Protein AF-A0A7S2EVM0-F1 (afdb_monomer_lite)

Sequence (294 aa):
CLHRSWARTRTAKWPHAAEEIMLLLACHTRMLEGILSLLRLKQLPLVTVKKSTVSGRGVFVSVPCDWPLRKVGAGTPLCLYPGTYTPPLPQSAGTDGVYVSNEVHREYLESNAYILNLPTGGYIDGSCRVAEAAERRNPSAVGHLVNHPGRDFCPNVEVFSFLWRDALPEQNREPDKSERSAKDDLLPVPNSVRSDGTPWYFDGMTGELIRFSVHGNQADVACSRNEIPPKVMGAVLYASRDIRHGEELFLDYGLLGPPFPKWAKGWYEQTASSRNKGSFDYFNELHPFRGGES

Secondary structure (DSSP, 8-state):
------------SHHHHHHHHHHHHHHHHHHHHHHHHHTBTTSPPSEEEEE-SSSSEEEEE---TT-TTSEEPTT-EEEE--EEEEPPPPTTS-SSS----SS--GGGGGGGGGEEE-TTS-EEETTSHHHHHHHHH-TT--GGGPBPPPTT----EEEEEEEHHHHS--TTS---TTGGGTGGGBPPPSEEE-TT---EEEETTTTEEEE--S-SS-TT----TT---TT-EEEEEEESS-EETTPBPBB-----SSSPPTTTHHHHHHHHHHHTTT-SSTTTSS--------

Structure (mmCIF, N/CA/C/O backbone):
data_AF-A0A7S2EVM0-F1
#
_entry.id   AF-A0A7S2EVM0-F1
#
loop_
_atom_site.group_PDB
_atom_site.id
_atom_site.type_symbol
_atom_site.label_atom_id
_atom_site.label_alt_id
_atom_site.label_comp_id
_atom_site.label_asym_id
_atom_site.label_entity_id
_atom_site.label_seq_id
_atom_site.pdbx_PDB_ins_code
_atom_site.Cartn_x
_atom_site.Cartn_y
_atom_site.Cartn_z
_atom_site.occupancy
_atom_site.B_iso_or_equiv
_atom_site.auth_seq_id
_atom_site.auth_comp_id
_atom_site.auth_asym_id
_atom_site.auth_atom_id
_atom_site.pdbx_PDB_model_num
ATOM 1 N N . CYS A 1 1 ? -17.293 -64.273 -26.867 1.00 40.66 1 CYS A N 1
ATOM 2 C CA . CYS A 1 1 ? -16.372 -63.746 -25.840 1.00 40.66 1 CYS A CA 1
ATOM 3 C C . CYS A 1 1 ? -15.906 -62.358 -26.243 1.00 40.66 1 CYS A C 1
ATOM 5 O O . CYS A 1 1 ? -15.552 -62.189 -27.396 1.00 40.66 1 CYS A O 1
ATOM 7 N N . LEU A 1 2 ? -15.911 -61.428 -25.281 1.00 38.16 2 LEU A N 1
ATOM 8 C CA . LEU A 1 2 ? -15.276 -60.101 -25.312 1.00 38.16 2 LEU A CA 1
ATOM 9 C C . LEU A 1 2 ? -15.819 -59.080 -26.328 1.00 38.16 2 LEU A C 1
ATOM 11 O O . LEU A 1 2 ? -15.357 -59.002 -27.452 1.00 38.16 2 LEU A O 1
ATOM 15 N N . HIS A 1 3 ? -16.733 -58.222 -25.867 1.00 31.75 3 HIS A N 1
ATOM 16 C CA . HIS A 1 3 ? -16.512 -56.769 -25.884 1.00 31.75 3 HIS A CA 1
ATOM 17 C C . HIS A 1 3 ? -17.529 -56.096 -24.947 1.00 31.75 3 HIS A C 1
ATOM 19 O O . HIS A 1 3 ? -18.641 -55.736 -25.321 1.00 31.75 3 HIS A O 1
ATOM 25 N N . ARG A 1 4 ? -17.146 -55.993 -23.669 1.00 44.38 4 ARG A N 1
ATOM 26 C CA . ARG A 1 4 ? -17.788 -55.134 -22.668 1.00 44.38 4 ARG A CA 1
ATOM 27 C C . ARG A 1 4 ? -16.971 -53.848 -22.539 1.00 44.38 4 ARG A C 1
ATOM 29 O O . ARG A 1 4 ? -15.749 -53.904 -22.511 1.00 44.38 4 ARG A O 1
ATOM 36 N N . SER A 1 5 ? -17.690 -52.754 -22.293 1.00 45.91 5 SER A N 1
ATOM 37 C CA . SER A 1 5 ? -17.277 -51.631 -21.440 1.00 45.91 5 SER A CA 1
ATOM 38 C C . SER A 1 5 ? -16.209 -50.665 -21.966 1.00 45.91 5 SER A C 1
ATOM 40 O O . SER A 1 5 ? -15.056 -50.746 -21.564 1.00 45.91 5 SER A O 1
ATOM 42 N N . TRP A 1 6 ? -16.649 -49.643 -22.707 1.00 41.91 6 TRP A N 1
ATOM 43 C CA . TRP A 1 6 ? -15.962 -48.342 -22.823 1.00 41.91 6 TRP A CA 1
ATOM 44 C C . TRP A 1 6 ? -16.957 -47.171 -22.717 1.00 41.91 6 TRP A C 1
ATOM 46 O O . TRP A 1 6 ? -16.967 -46.247 -23.519 1.00 41.91 6 TRP A O 1
ATOM 56 N N . ALA A 1 7 ? -17.839 -47.212 -21.718 1.00 47.09 7 ALA A N 1
ATOM 57 C CA . ALA A 1 7 ? -18.738 -46.098 -21.426 1.00 47.09 7 ALA A CA 1
ATOM 58 C C . ALA A 1 7 ? -18.935 -45.974 -19.916 1.00 47.09 7 ALA A C 1
ATOM 60 O O . ALA A 1 7 ? -19.952 -46.412 -19.389 1.00 47.09 7 ALA A O 1
ATOM 61 N N . ARG A 1 8 ? -17.917 -45.459 -19.217 1.00 52.25 8 ARG A N 1
ATOM 62 C CA . ARG A 1 8 ? -18.006 -44.885 -17.861 1.00 52.25 8 ARG A CA 1
ATOM 63 C C . ARG A 1 8 ? -16.624 -44.407 -17.426 1.00 52.25 8 ARG A C 1
ATOM 65 O O . ARG A 1 8 ? -15.928 -45.113 -16.709 1.00 52.25 8 ARG A O 1
ATOM 72 N N . THR A 1 9 ? -16.250 -43.195 -17.820 1.00 51.69 9 THR A N 1
ATOM 73 C CA . THR A 1 9 ? -15.275 -42.409 -17.053 1.00 51.69 9 THR A CA 1
ATOM 74 C C . THR A 1 9 ? -15.313 -40.942 -17.472 1.00 51.69 9 THR A C 1
ATOM 76 O O . THR A 1 9 ? -15.190 -40.628 -18.649 1.00 51.69 9 THR A O 1
ATOM 79 N N . ARG A 1 10 ? -15.400 -40.070 -16.455 1.00 50.19 10 ARG A N 1
ATOM 80 C CA . ARG A 1 10 ? -15.206 -38.604 -16.457 1.00 50.19 10 ARG A CA 1
ATOM 81 C C . ARG A 1 10 ? -16.425 -37.711 -16.728 1.00 50.19 10 ARG A C 1
ATOM 83 O O . ARG A 1 10 ? -16.391 -36.836 -17.580 1.00 50.19 10 ARG A O 1
ATOM 90 N N . THR A 1 11 ? -17.415 -37.775 -15.839 1.00 53.69 11 THR A N 1
ATOM 91 C CA . THR A 1 11 ? -18.051 -36.540 -15.340 1.00 53.69 11 THR A CA 1
ATOM 92 C C . THR A 1 11 ? -17.046 -35.852 -14.413 1.00 53.69 11 THR A C 1
ATOM 94 O O . THR A 1 11 ? -16.941 -36.166 -13.228 1.00 53.69 11 THR A O 1
ATOM 97 N N . ALA A 1 12 ? -16.174 -35.039 -15.004 1.00 53.78 12 ALA A N 1
ATOM 98 C CA . ALA A 1 12 ? -15.070 -34.383 -14.318 1.00 53.78 12 ALA A CA 1
ATOM 99 C C . ALA A 1 12 ? -15.560 -33.279 -13.357 1.00 53.78 12 ALA A C 1
ATOM 101 O O . ALA A 1 12 ? -16.596 -32.659 -13.582 1.00 53.78 12 ALA A O 1
ATOM 102 N N . LYS A 1 13 ? -14.778 -33.050 -12.296 1.00 58.06 13 LYS A N 1
ATOM 103 C CA . LYS A 1 13 ? -14.945 -32.092 -11.186 1.00 58.06 13 LYS A CA 1
ATOM 104 C C . LYS A 1 13 ? -14.890 -30.607 -11.619 1.00 58.06 13 LYS A C 1
ATOM 106 O O . LYS A 1 13 ? -14.135 -29.828 -11.055 1.00 58.06 13 LYS A O 1
ATOM 111 N N . TRP A 1 14 ? -15.651 -30.216 -12.637 1.00 58.81 14 TRP A N 1
ATOM 112 C CA . TRP A 1 14 ? -15.703 -28.842 -13.149 1.00 58.81 14 TRP A CA 1
ATOM 113 C C . TRP A 1 14 ? -16.499 -27.824 -12.308 1.00 58.81 14 TRP A C 1
ATOM 115 O O . TRP A 1 14 ? -16.087 -26.666 -12.316 1.00 58.81 14 TRP A O 1
ATOM 125 N N . PRO A 1 15 ? -17.584 -28.167 -11.576 1.00 72.12 15 PRO A N 1
ATOM 126 C CA . PRO A 1 15 ? -18.397 -27.127 -10.936 1.00 72.12 15 PRO A CA 1
ATOM 127 C C . PRO A 1 15 ? -17.652 -26.380 -9.818 1.00 72.12 15 PRO A C 1
ATOM 129 O O . PRO A 1 15 ? -17.758 -25.163 -9.738 1.00 72.12 15 PRO A O 1
ATOM 132 N N . HIS A 1 16 ? -16.806 -27.064 -9.041 1.00 77.88 16 HIS A N 1
ATOM 133 C CA . HIS A 1 16 ? -16.071 -26.423 -7.943 1.00 77.88 16 HIS A CA 1
ATOM 134 C C . HIS A 1 16 ? -15.006 -25.423 -8.414 1.00 77.88 16 HIS A C 1
ATOM 136 O O . HIS A 1 16 ? -14.911 -24.333 -7.864 1.00 77.88 16 HIS A O 1
ATOM 142 N N . ALA A 1 17 ? -14.250 -25.741 -9.471 1.00 83.25 17 ALA A N 1
ATOM 143 C CA . ALA A 1 17 ? -13.232 -24.822 -9.987 1.00 83.25 17 ALA A CA 1
ATOM 144 C C . ALA A 1 17 ? -13.857 -23.541 -10.569 1.00 83.25 17 ALA A C 1
ATOM 146 O O . ALA A 1 17 ? -13.305 -22.454 -10.421 1.00 83.25 17 ALA A O 1
ATOM 147 N N . ALA A 1 18 ? -15.024 -23.653 -11.214 1.00 85.56 18 ALA A N 1
ATOM 148 C CA . ALA A 1 18 ? -15.743 -22.493 -11.730 1.00 85.56 18 ALA A CA 1
ATOM 149 C C . ALA A 1 18 ? -16.266 -21.596 -10.595 1.00 85.56 18 ALA A C 1
ATOM 151 O O . ALA A 1 18 ? -16.128 -20.378 -10.674 1.00 85.56 18 ALA A O 1
ATOM 152 N N . GLU A 1 19 ? -16.819 -22.183 -9.530 1.00 87.50 19 GLU A N 1
ATOM 153 C CA . GLU A 1 19 ? -17.269 -21.444 -8.342 1.00 87.50 19 GLU A CA 1
ATOM 154 C C . GLU A 1 19 ? -16.115 -20.694 -7.659 1.00 87.50 19 GLU A C 1
ATOM 156 O O . GLU A 1 19 ? -16.255 -19.510 -7.350 1.00 87.50 19 GLU A O 1
ATOM 161 N N . GLU A 1 20 ? -14.957 -21.340 -7.490 1.00 87.69 20 GLU A N 1
ATOM 162 C CA . GLU A 1 20 ? -13.757 -20.720 -6.913 1.00 87.69 20 GLU A CA 1
ATOM 163 C C . GLU A 1 20 ? -13.248 -19.546 -7.760 1.00 87.69 20 GLU A C 1
ATOM 165 O O . GLU A 1 20 ? -12.979 -18.467 -7.229 1.00 87.69 20 GLU A O 1
ATOM 170 N N . ILE A 1 21 ? -13.174 -19.712 -9.086 1.00 90.31 21 ILE A N 1
ATOM 171 C CA . ILE A 1 21 ? -12.763 -18.638 -10.004 1.00 90.31 21 ILE A CA 1
ATOM 172 C C . ILE A 1 21 ? -13.741 -17.460 -9.934 1.00 90.31 21 ILE A C 1
ATOM 174 O O . ILE A 1 21 ? -13.314 -16.309 -9.852 1.00 90.31 21 ILE A O 1
ATOM 178 N N . MET A 1 22 ? -15.049 -17.726 -9.931 1.00 92.00 22 MET A N 1
ATOM 179 C CA . MET A 1 22 ? -16.065 -16.674 -9.844 1.00 92.00 22 MET A CA 1
ATOM 180 C C . MET A 1 22 ? -16.000 -15.920 -8.512 1.00 92.00 22 MET A C 1
ATOM 182 O O . MET A 1 22 ? -16.162 -14.699 -8.495 1.00 92.00 22 MET A O 1
ATOM 186 N N . LEU A 1 23 ? -15.718 -16.617 -7.408 1.00 90.88 23 LEU A N 1
ATOM 187 C CA . LEU A 1 23 ? -15.525 -15.991 -6.102 1.00 90.88 23 LEU A CA 1
ATOM 188 C C . LEU A 1 23 ? -14.280 -15.092 -6.088 1.00 90.88 23 LEU A C 1
ATOM 190 O O . LEU A 1 23 ? -14.354 -13.959 -5.616 1.00 90.88 23 LEU A O 1
ATOM 194 N N . LEU A 1 24 ? -13.161 -15.560 -6.651 1.00 89.69 24 LEU A N 1
ATOM 195 C CA . LEU A 1 24 ? -11.931 -14.771 -6.771 1.00 89.69 24 LEU A CA 1
ATOM 196 C C . LEU A 1 24 ? -12.144 -13.508 -7.610 1.00 89.69 24 LEU A C 1
ATOM 198 O O . LEU A 1 24 ? -11.722 -12.425 -7.201 1.00 89.69 24 LEU A O 1
ATOM 202 N N . LEU A 1 25 ? -12.845 -13.624 -8.741 1.00 90.38 25 LEU A N 1
ATOM 203 C CA . LEU A 1 25 ? -13.194 -12.479 -9.582 1.00 90.38 25 LEU A CA 1
ATOM 204 C C . LEU A 1 25 ? -14.083 -11.483 -8.832 1.00 90.38 25 LEU A C 1
ATOM 206 O O . LEU A 1 25 ? -13.794 -10.291 -8.840 1.00 90.38 25 LEU A O 1
ATOM 210 N N . ALA A 1 26 ? -15.111 -11.956 -8.122 1.00 91.69 26 ALA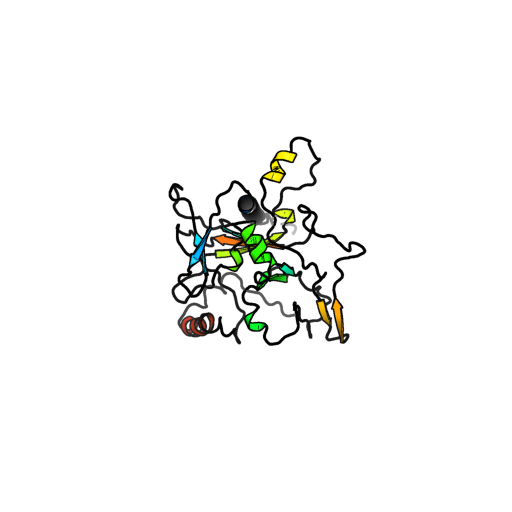 A N 1
ATOM 211 C CA . ALA A 1 26 ? -15.987 -11.088 -7.337 1.00 91.69 26 ALA A CA 1
ATOM 212 C C . ALA A 1 26 ? -15.230 -10.347 -6.220 1.00 91.69 26 ALA A C 1
ATOM 214 O O . ALA A 1 26 ? -15.457 -9.154 -6.006 1.00 91.69 26 ALA A O 1
ATOM 215 N N . CYS A 1 27 ? -14.311 -11.024 -5.525 1.00 90.81 27 CYS A N 1
ATOM 216 C CA . CYS A 1 27 ? -13.442 -10.402 -4.526 1.00 90.81 27 CYS A CA 1
ATOM 217 C C . CYS A 1 27 ? -12.525 -9.344 -5.154 1.00 90.81 27 CYS A C 1
ATOM 219 O O . CYS A 1 27 ? -12.416 -8.238 -4.625 1.00 90.81 27 CYS A O 1
ATOM 221 N N . HIS A 1 28 ? -11.919 -9.653 -6.303 1.00 92.19 28 HIS A N 1
ATOM 222 C CA . HIS A 1 28 ? -11.063 -8.723 -7.036 1.00 92.19 28 HIS A CA 1
ATOM 223 C C . HIS A 1 28 ? -11.839 -7.476 -7.484 1.00 92.19 28 HIS A C 1
ATOM 225 O O . HIS A 1 28 ? -11.398 -6.357 -7.240 1.00 92.19 28 HIS A O 1
ATOM 231 N N . THR A 1 29 ? -13.031 -7.642 -8.066 1.00 91.75 29 THR A N 1
ATOM 232 C CA . THR A 1 29 ? -13.887 -6.519 -8.478 1.00 91.75 29 THR A CA 1
ATOM 233 C C . THR A 1 29 ? -14.247 -5.622 -7.295 1.00 91.75 29 THR A C 1
ATOM 235 O O . THR A 1 29 ? -14.061 -4.410 -7.381 1.00 91.75 29 THR A O 1
ATOM 238 N N . ARG A 1 30 ? -14.672 -6.193 -6.159 1.00 93.81 30 ARG A N 1
ATOM 239 C CA . ARG A 1 30 ? -14.980 -5.411 -4.946 1.00 93.81 30 ARG A CA 1
ATOM 240 C C . ARG A 1 30 ? -13.767 -4.645 -4.416 1.00 93.81 30 ARG A C 1
ATOM 242 O O . ARG A 1 30 ? -13.909 -3.514 -3.955 1.00 93.81 30 ARG A O 1
ATOM 249 N N . MET A 1 31 ? -12.579 -5.246 -4.485 1.00 95.31 31 MET A N 1
ATOM 250 C CA . MET A 1 31 ? -11.325 -4.597 -4.096 1.00 95.31 31 MET A CA 1
ATOM 251 C C . MET A 1 31 ? -11.044 -3.374 -4.980 1.00 95.31 31 MET A C 1
ATOM 253 O O . MET A 1 31 ? -10.781 -2.293 -4.456 1.00 95.31 31 MET A O 1
ATOM 257 N N . LEU A 1 32 ? -11.179 -3.507 -6.305 1.00 93.81 32 LEU A N 1
ATOM 258 C CA . LEU A 1 32 ? -11.004 -2.397 -7.251 1.00 93.81 32 LEU A CA 1
ATOM 259 C C . LEU A 1 32 ? -12.047 -1.284 -7.052 1.00 93.81 32 LEU A C 1
ATOM 261 O O . LEU A 1 32 ? -11.694 -0.107 -7.050 1.00 93.81 32 LEU A O 1
ATOM 265 N N . GLU A 1 33 ? -13.312 -1.629 -6.807 1.00 92.00 33 GLU A N 1
ATOM 266 C CA . GLU A 1 33 ? -14.365 -0.651 -6.491 1.00 92.00 33 GLU A CA 1
ATOM 267 C C . GLU A 1 33 ? -14.070 0.124 -5.197 1.00 92.00 33 GLU A C 1
ATOM 269 O O . GLU A 1 33 ? -14.285 1.341 -5.115 1.00 92.00 33 GLU A O 1
ATOM 274 N N . GLY A 1 34 ? -13.547 -0.561 -4.178 1.00 93.00 34 GLY A N 1
ATOM 275 C CA . GLY A 1 34 ? -13.119 0.079 -2.940 1.00 93.00 34 GLY A CA 1
ATOM 276 C C . GLY A 1 34 ? -11.872 0.952 -3.132 1.00 93.00 34 GLY A C 1
ATOM 277 O O . GLY A 1 34 ? -11.823 2.056 -2.594 1.00 93.00 34 GLY A O 1
ATOM 278 N N . ILE A 1 35 ? -10.910 0.539 -3.965 1.00 93.56 35 ILE A N 1
ATOM 279 C CA . ILE A 1 35 ? -9.762 1.375 -4.363 1.00 93.56 35 ILE A CA 1
ATOM 280 C C . ILE A 1 35 ? -10.241 2.652 -5.059 1.00 93.56 35 ILE A C 1
ATOM 282 O O . ILE A 1 35 ? -9.807 3.746 -4.701 1.00 93.56 35 ILE A O 1
ATOM 286 N N . LEU A 1 36 ? -11.166 2.535 -6.014 1.00 91.12 36 LEU A N 1
ATOM 287 C CA . LEU A 1 36 ? -11.739 3.687 -6.705 1.00 91.12 36 LEU A CA 1
ATOM 288 C C . LEU A 1 36 ? -12.445 4.631 -5.724 1.00 91.12 36 LEU A C 1
ATOM 290 O O . LEU A 1 36 ? -12.356 5.849 -5.853 1.00 91.12 36 LEU A O 1
ATOM 294 N N . SER A 1 37 ? -13.104 4.075 -4.708 1.00 91.00 37 SER A N 1
ATOM 295 C CA . SER A 1 37 ? -13.738 4.842 -3.635 1.00 91.00 37 SER A CA 1
ATOM 296 C C . SER A 1 37 ? -12.719 5.658 -2.820 1.00 91.00 37 SER A C 1
ATOM 298 O O . SER A 1 37 ? -12.980 6.817 -2.507 1.00 91.00 37 SER A O 1
ATOM 300 N N . LEU A 1 38 ? -11.515 5.129 -2.566 1.00 90.94 38 LEU A N 1
ATOM 301 C CA . LEU A 1 38 ? -10.428 5.873 -1.903 1.00 90.94 38 LEU A CA 1
ATOM 302 C C . LEU A 1 38 ? -9.900 7.061 -2.725 1.00 90.94 38 LEU A C 1
ATOM 304 O O . LEU A 1 38 ? -9.236 7.935 -2.166 1.00 90.94 38 LEU A O 1
ATOM 308 N N . LEU A 1 39 ? -10.176 7.096 -4.032 1.00 88.56 39 LEU A N 1
ATOM 309 C CA . LEU A 1 39 ? -9.832 8.208 -4.917 1.00 88.56 39 LEU A CA 1
ATOM 310 C C . LEU A 1 39 ? -10.948 9.251 -5.015 1.00 88.56 39 LEU A C 1
ATOM 312 O O . LEU A 1 39 ? -10.731 10.284 -5.630 1.00 88.56 39 LEU A O 1
ATOM 316 N N . ARG A 1 40 ? -12.145 9.034 -4.465 1.00 88.06 40 ARG A N 1
ATOM 317 C CA . ARG A 1 40 ? -13.246 9.993 -4.626 1.00 88.06 40 ARG A CA 1
ATOM 318 C C . ARG A 1 40 ? -13.063 11.203 -3.717 1.00 88.06 40 ARG A C 1
ATOM 320 O O . ARG A 1 40 ? -12.986 11.074 -2.501 1.00 88.06 40 ARG A O 1
ATOM 327 N N . LEU A 1 41 ? -13.099 12.396 -4.301 1.00 79.75 41 LEU A N 1
ATOM 328 C CA . LEU A 1 41 ? -12.872 13.675 -3.620 1.00 79.75 41 LEU A CA 1
ATOM 329 C C . LEU A 1 41 ? -13.919 13.967 -2.532 1.00 79.75 41 LEU A C 1
ATOM 331 O O . LEU A 1 41 ? -13.613 14.583 -1.515 1.00 79.75 41 LEU A O 1
ATOM 335 N N . LYS A 1 42 ? -15.153 13.488 -2.728 1.00 81.88 42 LYS A N 1
ATOM 336 C CA . LYS A 1 42 ? -16.273 13.638 -1.781 1.00 81.88 42 LYS A CA 1
ATOM 337 C C . LYS A 1 42 ? -16.295 12.566 -0.687 1.00 81.88 42 LYS A C 1
ATOM 339 O O . LYS A 1 42 ? -17.147 12.626 0.196 1.00 81.88 42 LYS A O 1
ATOM 344 N N . GLN A 1 43 ? -15.413 11.569 -0.751 1.00 82.00 43 GLN A N 1
ATOM 345 C CA . GLN A 1 43 ? -15.397 10.479 0.212 1.00 82.00 43 GLN A CA 1
ATOM 346 C C . GLN A 1 43 ? -14.502 10.831 1.398 1.00 82.00 43 GLN A C 1
ATOM 348 O O . GLN A 1 43 ? -13.345 11.215 1.236 1.00 82.00 43 GLN A O 1
ATOM 353 N N . LEU A 1 44 ? -15.049 10.699 2.608 1.00 83.38 44 LEU A N 1
ATOM 354 C CA . LEU A 1 44 ? -14.257 10.859 3.820 1.00 83.38 44 LEU A CA 1
ATOM 355 C C . LEU A 1 44 ? -13.210 9.736 3.899 1.00 83.38 44 LEU A C 1
ATOM 357 O O . LEU A 1 44 ? -13.560 8.571 3.676 1.00 83.38 44 LEU A O 1
ATOM 361 N N . PRO A 1 45 ? -11.952 10.053 4.246 1.00 86.44 45 PRO A N 1
ATOM 362 C CA . PRO A 1 45 ? -10.931 9.041 4.472 1.00 86.44 45 PRO A CA 1
ATOM 363 C C . PRO A 1 45 ? -11.374 8.063 5.559 1.00 86.44 45 PRO A C 1
ATOM 365 O O . PRO A 1 45 ? -11.830 8.470 6.627 1.00 86.44 45 PRO A O 1
ATOM 368 N N . LEU A 1 46 ? -11.185 6.765 5.316 1.00 90.56 46 LEU A N 1
ATOM 369 C CA . LEU A 1 46 ? -11.449 5.725 6.320 1.00 90.56 46 LEU A CA 1
ATOM 370 C C . LEU A 1 46 ? -10.373 5.668 7.408 1.00 90.56 46 LEU A C 1
ATOM 372 O O . LEU A 1 46 ? -10.523 4.955 8.404 1.00 90.56 46 LEU A O 1
ATOM 376 N N . VAL A 1 47 ? -9.293 6.424 7.229 1.00 93.31 47 VAL A N 1
ATOM 377 C CA . VAL A 1 47 ? -8.137 6.451 8.113 1.00 93.31 47 VAL A CA 1
ATOM 378 C C . VAL A 1 47 ? -7.727 7.878 8.454 1.00 93.31 47 VAL A C 1
ATOM 380 O O . VAL A 1 47 ? -7.998 8.824 7.722 1.00 93.31 47 VAL A O 1
ATOM 383 N N . THR A 1 48 ? -7.036 8.028 9.577 1.00 93.19 48 THR A N 1
ATOM 384 C CA . THR A 1 48 ? -6.389 9.270 10.005 1.00 93.19 48 THR A CA 1
ATOM 385 C C . THR A 1 48 ? -4.982 8.973 10.475 1.00 93.19 48 THR A C 1
ATOM 387 O O . THR A 1 48 ? -4.718 7.905 11.023 1.00 93.19 48 THR A O 1
ATOM 390 N N . VAL A 1 49 ? -4.081 9.935 10.312 1.00 92.06 49 VAL A N 1
ATOM 391 C CA . VAL A 1 49 ? -2.719 9.812 10.826 1.00 92.06 49 VAL A CA 1
ATOM 392 C C . VAL A 1 49 ? -2.636 10.488 12.188 1.00 92.06 49 VAL A C 1
ATOM 394 O O . VAL A 1 49 ? -2.956 11.671 12.318 1.00 92.06 49 VAL A O 1
ATOM 397 N N . LYS A 1 50 ? -2.193 9.750 13.206 1.00 92.75 50 LYS A N 1
ATOM 398 C CA . LYS A 1 50 ? -2.021 10.244 14.582 1.00 92.75 50 LYS A CA 1
ATOM 399 C C . LYS A 1 50 ? -0.651 9.831 15.119 1.00 92.75 50 LYS A C 1
ATOM 401 O O . LYS A 1 50 ? 0.130 9.171 14.433 1.00 92.75 50 LYS A O 1
ATOM 406 N N . LYS A 1 51 ? -0.337 10.245 16.349 1.00 91.56 51 LYS A N 1
ATOM 407 C CA . LYS A 1 51 ? 0.811 9.691 17.073 1.00 91.56 51 LYS A CA 1
ATOM 408 C C . LYS A 1 51 ? 0.564 8.197 17.290 1.00 91.56 51 LYS A C 1
ATOM 410 O O . LYS A 1 51 ? -0.501 7.831 17.781 1.00 91.56 51 LYS A O 1
ATOM 415 N N . SER A 1 52 ? 1.531 7.382 16.894 1.00 89.56 52 SER A N 1
ATOM 416 C CA . SER A 1 52 ? 1.447 5.927 16.982 1.00 89.56 52 SER A CA 1
ATOM 417 C C . SER A 1 52 ? 1.537 5.446 18.439 1.00 89.56 52 SER A C 1
ATOM 419 O O . SER A 1 52 ? 2.099 6.139 19.296 1.00 89.56 52 SER A O 1
ATOM 421 N N . THR A 1 53 ? 0.969 4.270 18.724 1.00 85.75 53 THR A N 1
ATOM 422 C CA . THR A 1 53 ? 1.179 3.560 19.999 1.00 85.75 53 THR A CA 1
ATOM 423 C C . THR A 1 53 ? 2.573 2.936 20.082 1.00 85.75 53 THR A C 1
ATOM 425 O O . THR A 1 53 ? 3.129 2.804 21.172 1.00 85.75 53 THR A O 1
ATOM 428 N N . VAL A 1 54 ? 3.180 2.637 18.931 1.00 80.06 54 VAL A N 1
ATOM 429 C CA . VAL A 1 54 ? 4.625 2.422 18.781 1.00 80.06 54 VAL A CA 1
ATOM 430 C C . VAL A 1 54 ? 5.344 3.753 18.487 1.00 80.06 54 VAL A C 1
ATOM 432 O O . VAL A 1 54 ? 4.706 4.793 18.330 1.00 80.06 54 VAL A O 1
ATOM 435 N N . SER A 1 55 ? 6.678 3.772 18.436 1.00 76.00 55 SER A N 1
ATOM 436 C CA . SER A 1 55 ? 7.430 5.005 18.131 1.00 76.00 55 SER A CA 1
ATOM 437 C C . SER A 1 55 ? 7.005 5.624 16.785 1.00 76.00 55 SER A C 1
ATOM 439 O O . SER A 1 55 ? 6.805 4.900 15.818 1.00 76.00 55 SER A O 1
ATOM 441 N N . GLY A 1 56 ? 6.910 6.958 16.704 1.00 80.25 56 GLY A N 1
ATOM 442 C CA . GLY A 1 56 ? 6.637 7.688 15.457 1.00 80.25 56 GLY A CA 1
ATOM 443 C C . GLY A 1 56 ? 5.166 8.062 15.205 1.00 80.25 56 GLY A C 1
ATOM 444 O O . GLY A 1 56 ? 4.408 8.384 16.128 1.00 80.25 56 GLY A O 1
ATOM 445 N N . ARG A 1 57 ? 4.782 8.103 13.923 1.00 78.38 57 ARG A N 1
ATOM 446 C CA . ARG A 1 57 ? 3.401 8.328 13.450 1.00 78.38 57 ARG A CA 1
ATOM 447 C C . ARG A 1 57 ? 2.776 6.986 13.091 1.00 78.38 57 ARG A C 1
ATOM 449 O O . ARG A 1 57 ? 3.500 6.075 12.722 1.00 78.38 57 ARG A O 1
ATOM 456 N N . GLY A 1 58 ? 1.459 6.887 13.205 1.00 83.94 58 GLY A N 1
ATOM 457 C CA . GLY A 1 58 ? 0.703 5.690 12.851 1.00 83.94 58 GLY A CA 1
ATOM 458 C C . GLY A 1 58 ? -0.586 6.049 12.138 1.00 83.94 58 GLY A C 1
ATOM 459 O O . GLY A 1 58 ? -1.074 7.183 12.229 1.00 83.94 58 GLY A O 1
ATOM 460 N N . VAL A 1 59 ? -1.139 5.075 11.428 1.00 86.25 59 VAL A N 1
ATOM 461 C CA . VAL A 1 59 ? -2.409 5.205 10.714 1.00 86.25 59 VAL A CA 1
ATOM 462 C C . VAL A 1 59 ? -3.488 4.510 11.525 1.00 86.25 59 VAL A C 1
ATOM 464 O O . VAL A 1 59 ? -3.331 3.368 11.934 1.00 86.25 59 VAL A O 1
ATOM 467 N N . PHE A 1 60 ? -4.592 5.203 11.756 1.00 92.25 60 PHE A N 1
ATOM 468 C CA . PHE A 1 60 ? -5.681 4.752 12.611 1.00 92.25 60 PHE A CA 1
ATOM 469 C C . PHE A 1 60 ? -6.984 4.761 11.837 1.00 92.25 60 PHE A C 1
ATOM 471 O O . PHE A 1 60 ? -7.254 5.704 11.091 1.00 92.25 60 PHE A O 1
ATOM 478 N N . VAL A 1 61 ? -7.838 3.771 12.076 1.00 86.06 61 VAL A N 1
ATOM 479 C CA . VAL A 1 61 ? -9.192 3.756 11.521 1.00 86.06 61 VAL A CA 1
ATOM 480 C C . VAL A 1 61 ? -9.987 4.947 12.051 1.00 86.06 61 VAL A C 1
ATOM 482 O O . VAL A 1 61 ? -10.092 5.164 13.259 1.00 86.06 61 VAL A O 1
ATOM 485 N N . SER A 1 62 ? -10.587 5.705 11.138 1.00 83.75 62 SER A N 1
ATOM 486 C CA . SER A 1 62 ? -11.364 6.911 11.423 1.00 83.75 62 SER A CA 1
ATOM 487 C C . SER A 1 62 ? -12.755 6.841 10.804 1.00 83.75 62 SER A C 1
ATOM 489 O O . SER A 1 62 ? -13.198 7.747 10.105 1.00 83.75 62 SER A O 1
ATOM 491 N N . VAL A 1 63 ? -13.466 5.750 11.074 1.00 75.19 63 VAL A N 1
ATOM 492 C CA . VAL A 1 63 ? -14.882 5.640 10.708 1.00 75.19 63 VAL A CA 1
ATOM 493 C C . VAL A 1 63 ? -15.677 6.738 11.439 1.00 75.19 63 VAL A C 1
ATOM 495 O O . VAL A 1 63 ? -15.516 6.850 12.653 1.00 75.19 63 VAL A O 1
ATOM 498 N N . PRO A 1 64 ? -16.518 7.543 10.768 1.00 71.44 64 PRO A N 1
ATOM 499 C CA . PRO A 1 64 ? -17.348 8.547 11.435 1.00 71.44 64 PRO A CA 1
ATOM 500 C C . PRO A 1 64 ? -18.173 7.954 12.594 1.00 71.44 64 PRO A C 1
ATOM 502 O O . PRO A 1 64 ? -18.641 6.818 12.514 1.00 71.44 64 PRO A O 1
ATOM 505 N N . CYS A 1 65 ? -18.331 8.696 13.697 1.00 58.41 65 CYS A N 1
ATOM 506 C CA . CYS A 1 65 ? -19.009 8.214 14.915 1.00 58.41 65 CYS A CA 1
ATOM 507 C C . CYS A 1 65 ? -20.476 7.798 14.689 1.00 58.41 65 CYS A C 1
ATOM 509 O O . CYS A 1 65 ? -21.028 7.020 15.470 1.00 58.41 65 CYS A O 1
ATOM 511 N N . ASP A 1 66 ? -21.090 8.332 13.638 1.00 65.88 66 ASP A N 1
ATOM 512 C CA . ASP A 1 66 ? -22.442 8.086 13.143 1.00 65.88 66 ASP A CA 1
ATOM 513 C C . ASP A 1 66 ? -22.544 6.868 12.207 1.00 65.88 66 ASP A C 1
ATOM 515 O O . ASP A 1 66 ? -23.647 6.446 11.860 1.00 65.88 66 ASP A O 1
ATOM 519 N N . TRP A 1 67 ? -21.423 6.234 11.848 1.00 71.94 67 TRP A N 1
ATOM 520 C CA . TRP A 1 67 ? -21.444 5.005 11.063 1.00 71.94 67 TRP A CA 1
ATOM 521 C C . TRP A 1 67 ? -21.944 3.823 11.917 1.00 71.94 67 TRP A C 1
ATOM 523 O O . TRP A 1 67 ? -21.341 3.498 12.949 1.00 71.94 67 TRP A O 1
ATOM 533 N N . PRO A 1 68 ? -22.988 3.098 11.478 1.00 65.88 68 PRO A N 1
ATOM 534 C CA . PRO A 1 68 ? -23.694 2.119 12.310 1.00 65.88 68 PRO A CA 1
ATOM 535 C C . PRO A 1 68 ? -22.818 0.948 12.766 1.00 65.88 68 PRO A C 1
ATOM 537 O O . PRO A 1 68 ? -23.025 0.386 13.837 1.00 65.88 68 PRO A O 1
ATOM 540 N N . LEU A 1 69 ? -21.816 0.580 11.966 1.00 65.56 69 LEU A N 1
ATOM 541 C CA . LEU A 1 69 ? -20.988 -0.593 12.225 1.00 65.56 69 LEU A CA 1
ATOM 542 C C . LEU A 1 69 ? -19.855 -0.345 13.235 1.00 65.56 69 LEU A C 1
ATOM 544 O O . LEU A 1 69 ? -19.362 -1.321 13.790 1.00 65.56 69 LEU A O 1
ATOM 548 N N . ARG A 1 70 ? -19.434 0.908 13.502 1.00 82.94 70 ARG A N 1
ATOM 549 C CA . ARG A 1 70 ? -18.259 1.274 14.350 1.00 82.94 70 ARG A CA 1
ATOM 550 C C . ARG A 1 70 ? -16.983 0.432 14.120 1.00 82.94 70 ARG A C 1
ATOM 552 O O . ARG A 1 70 ? -16.053 0.457 14.930 1.00 82.94 70 ARG A O 1
ATOM 559 N N . LYS A 1 71 ? -16.937 -0.314 13.019 1.00 89.00 71 LYS A N 1
ATOM 560 C CA . LYS A 1 71 ? -15.879 -1.222 12.602 1.00 89.00 71 LYS A CA 1
ATOM 561 C C . LYS A 1 71 ? -15.847 -1.268 11.083 1.00 89.00 71 LYS A C 1
ATOM 563 O O . LYS A 1 71 ? -16.883 -1.119 10.432 1.00 89.00 71 LYS A O 1
ATOM 568 N N . VAL A 1 72 ? -14.662 -1.495 10.549 1.00 91.25 72 VAL A N 1
ATOM 569 C CA . VAL A 1 72 ? -14.431 -1.815 9.147 1.00 91.25 72 VAL A CA 1
ATOM 570 C C . VAL A 1 72 ? -14.368 -3.333 9.023 1.00 91.25 72 VAL A C 1
ATOM 572 O O . VAL A 1 72 ? -13.733 -3.980 9.852 1.00 91.25 72 VAL A O 1
ATOM 575 N N . GLY A 1 73 ? -15.065 -3.899 8.037 1.00 93.31 73 GLY A N 1
ATOM 576 C CA . GLY A 1 73 ? -15.085 -5.344 7.815 1.00 93.31 73 GLY A CA 1
ATOM 577 C C . GLY A 1 73 ? -13.811 -5.854 7.140 1.00 93.31 73 GLY A C 1
ATOM 578 O O . GLY A 1 73 ? -13.161 -5.109 6.401 1.00 93.31 73 GLY A O 1
ATOM 579 N N . ALA A 1 74 ? -13.485 -7.129 7.345 1.00 95.12 74 ALA A N 1
ATOM 580 C CA . ALA A 1 74 ? -12.420 -7.807 6.601 1.00 95.12 74 ALA A CA 1
ATOM 581 C C . ALA A 1 74 ? -12.580 -7.658 5.068 1.00 95.12 74 ALA A C 1
ATOM 583 O O . ALA A 1 74 ? -13.694 -7.637 4.543 1.00 95.12 74 ALA A O 1
ATOM 584 N N . GLY A 1 75 ? -11.461 -7.544 4.352 1.00 95.38 75 GLY A N 1
ATOM 585 C CA . GLY A 1 75 ? -11.396 -7.314 2.906 1.00 95.38 75 GLY A CA 1
ATOM 586 C C . GLY A 1 75 ? -11.622 -5.861 2.471 1.00 95.38 75 GLY A C 1
ATOM 587 O O . GLY A 1 75 ? -11.554 -5.571 1.280 1.00 95.38 75 GLY A O 1
ATOM 588 N N . THR A 1 76 ? -11.886 -4.935 3.398 1.00 95.31 76 THR A N 1
ATOM 589 C CA . THR A 1 76 ? -12.157 -3.530 3.048 1.00 95.31 76 THR A CA 1
ATOM 590 C C . THR A 1 76 ? -10.863 -2.766 2.755 1.00 95.31 76 THR A C 1
ATOM 592 O O . THR A 1 76 ? -9.986 -2.743 3.623 1.00 95.31 76 THR A O 1
ATOM 595 N N . PRO A 1 77 ? -10.743 -2.072 1.607 1.00 96.56 77 PRO A N 1
ATOM 596 C CA . PRO A 1 77 ? -9.629 -1.163 1.341 1.00 96.56 77 PRO A CA 1
ATOM 597 C C . PRO A 1 77 ? -9.636 0.033 2.295 1.00 96.56 77 PRO A C 1
ATOM 599 O O . PRO A 1 77 ? -10.663 0.686 2.466 1.00 96.56 77 PRO A O 1
ATOM 602 N N . LEU A 1 78 ? -8.491 0.336 2.904 1.00 95.94 78 LEU A N 1
ATOM 603 C CA . LEU A 1 78 ? -8.369 1.371 3.936 1.00 95.94 78 LEU A CA 1
ATOM 604 C C . LEU A 1 78 ? -7.566 2.581 3.463 1.00 95.94 78 LEU A C 1
ATOM 606 O O . LEU A 1 78 ? -7.981 3.718 3.678 1.00 95.94 78 LEU A O 1
ATOM 610 N N . CYS A 1 79 ? -6.404 2.343 2.854 1.00 96.06 79 CYS A N 1
ATOM 611 C CA . CYS A 1 79 ? -5.506 3.402 2.403 1.00 96.06 79 CYS A CA 1
ATOM 612 C C . CYS A 1 79 ? -4.585 2.925 1.277 1.00 96.06 79 CYS A C 1
ATOM 614 O O . CYS A 1 79 ? -4.272 1.742 1.164 1.00 96.06 79 CYS A O 1
ATOM 616 N N . LEU A 1 80 ? -4.156 3.860 0.436 1.00 96.25 80 LEU A N 1
ATOM 617 C CA . LEU A 1 80 ? -3.241 3.625 -0.676 1.00 96.25 80 LEU A CA 1
ATOM 618 C C . LEU A 1 80 ? -1.799 3.774 -0.194 1.00 96.25 80 LEU A C 1
ATOM 620 O O . LEU A 1 80 ? -1.509 4.662 0.608 1.00 96.25 80 LEU A O 1
ATOM 624 N N . TYR A 1 81 ? -0.893 2.948 -0.713 1.00 95.44 81 TYR A N 1
ATOM 625 C CA . TYR A 1 81 ? 0.543 3.088 -0.495 1.00 95.44 81 TYR A CA 1
ATOM 626 C C . TYR A 1 81 ? 1.129 4.027 -1.566 1.00 95.44 81 TYR A C 1
ATOM 628 O O . TYR A 1 81 ? 1.304 3.611 -2.719 1.00 95.44 81 TYR A O 1
ATOM 636 N N . PRO A 1 82 ? 1.381 5.312 -1.245 1.00 92.94 82 PRO A N 1
ATOM 637 C CA . PRO A 1 82 ? 1.944 6.240 -2.213 1.00 92.94 82 PRO A CA 1
ATOM 638 C C . PRO A 1 82 ? 3.421 5.939 -2.448 1.00 92.94 82 PRO A C 1
ATOM 640 O O . PRO A 1 82 ? 4.080 5.305 -1.627 1.00 92.94 82 PRO A O 1
ATOM 643 N N . GLY A 1 83 ? 3.961 6.477 -3.534 1.00 89.56 83 GLY A N 1
ATOM 644 C CA . GLY A 1 83 ? 5.402 6.471 -3.731 1.00 89.56 83 GLY A CA 1
ATOM 645 C C . GLY A 1 83 ? 5.818 6.303 -5.173 1.00 89.56 83 GLY A C 1
ATOM 646 O O . GLY A 1 83 ? 5.002 6.276 -6.096 1.00 89.56 83 GLY A O 1
ATOM 647 N N . THR A 1 84 ? 7.120 6.174 -5.356 1.00 86.31 84 THR A N 1
ATOM 648 C CA . THR A 1 84 ? 7.700 5.973 -6.676 1.00 86.31 84 THR A CA 1
ATOM 649 C C . THR A 1 84 ? 7.720 4.486 -7.003 1.00 86.31 84 THR A C 1
ATOM 651 O O . THR A 1 84 ? 8.340 3.707 -6.286 1.00 86.31 84 THR A O 1
ATOM 654 N N . TYR A 1 85 ? 7.039 4.089 -8.077 1.00 85.38 85 TYR A N 1
ATOM 655 C CA . TYR A 1 85 ? 7.057 2.718 -8.574 1.00 85.38 85 TYR A CA 1
ATOM 656 C C . TYR A 1 85 ? 8.304 2.466 -9.427 1.00 85.38 85 TYR A C 1
ATOM 658 O O . TYR A 1 85 ? 8.563 3.179 -10.404 1.00 85.38 85 TYR A O 1
ATOM 666 N N . THR A 1 86 ? 9.023 1.401 -9.084 1.00 83.19 86 THR A N 1
ATOM 667 C CA . THR A 1 86 ? 10.133 0.842 -9.850 1.00 83.19 86 THR A CA 1
ATOM 668 C C . THR A 1 86 ? 9.730 -0.544 -10.364 1.00 83.19 86 THR A C 1
ATOM 670 O O . THR A 1 86 ? 9.468 -1.433 -9.550 1.00 83.19 86 THR A O 1
ATOM 673 N N . PRO A 1 87 ? 9.657 -0.760 -11.691 1.00 79.94 87 PRO A N 1
ATOM 674 C CA . PRO A 1 87 ? 9.239 -2.043 -12.243 1.00 79.94 87 PRO A CA 1
ATOM 675 C C . PRO A 1 87 ? 10.255 -3.165 -11.983 1.00 79.94 87 PRO A C 1
ATOM 677 O O . PRO A 1 87 ? 11.424 -2.885 -11.699 1.00 79.94 87 PRO A O 1
ATOM 680 N N . PRO A 1 88 ? 9.825 -4.439 -12.086 1.00 77.38 88 PRO A N 1
ATOM 681 C CA . PRO A 1 88 ? 10.728 -5.576 -11.994 1.00 77.38 88 PRO A CA 1
ATOM 682 C C . PRO A 1 88 ? 11.817 -5.512 -13.058 1.00 77.38 88 PRO A C 1
ATOM 684 O O . PRO A 1 88 ? 11.615 -5.016 -14.169 1.00 77.38 88 PRO A O 1
ATOM 687 N N . LEU A 1 89 ? 12.957 -6.097 -12.718 1.00 69.69 89 LEU A N 1
ATOM 688 C CA . LEU A 1 89 ? 14.012 -6.368 -13.677 1.00 69.69 89 LEU A CA 1
ATOM 689 C C . LEU A 1 89 ? 13.545 -7.456 -14.654 1.00 69.69 89 LEU A C 1
ATOM 691 O O . LEU A 1 89 ? 12.851 -8.391 -14.245 1.00 69.69 89 LEU A O 1
ATOM 695 N N . PRO A 1 90 ? 13.906 -7.366 -15.942 1.00 65.69 90 PRO A N 1
ATOM 696 C CA . PRO A 1 90 ? 13.662 -8.440 -16.884 1.00 65.69 90 PRO A CA 1
ATOM 697 C C . PRO A 1 90 ? 14.464 -9.676 -16.480 1.00 65.69 90 PRO A C 1
ATOM 699 O O . PRO A 1 90 ? 15.551 -9.570 -15.923 1.00 65.69 90 PRO A O 1
ATOM 702 N N . GLN A 1 91 ? 13.964 -10.851 -16.854 1.00 65.19 91 GLN A N 1
ATOM 703 C CA . GLN A 1 91 ? 14.638 -12.133 -16.613 1.00 65.19 91 GLN A CA 1
ATOM 704 C C . GLN A 1 91 ? 16.037 -12.219 -17.249 1.00 65.19 91 GLN A C 1
ATOM 706 O O . GLN A 1 91 ? 16.834 -13.059 -16.853 1.00 65.19 91 GLN A O 1
ATOM 711 N N . SER A 1 92 ? 16.331 -11.366 -18.237 1.00 59.41 92 SER A N 1
ATOM 712 C CA . SER A 1 92 ? 17.647 -11.263 -18.870 1.00 59.41 92 SER A CA 1
ATOM 713 C C . SER A 1 92 ? 18.688 -10.539 -18.015 1.00 59.41 92 SER A C 1
ATOM 715 O O . SER A 1 92 ? 19.869 -10.622 -18.329 1.00 59.41 92 SER A O 1
ATOM 717 N N . ALA A 1 93 ? 18.275 -9.813 -16.971 1.00 56.97 93 ALA A N 1
ATOM 718 C CA . ALA A 1 93 ? 19.205 -9.274 -15.992 1.00 56.97 93 ALA A CA 1
ATOM 719 C C . ALA A 1 93 ? 19.712 -10.456 -15.155 1.00 56.97 93 ALA A C 1
ATOM 721 O O . ALA A 1 93 ? 18.935 -11.065 -14.420 1.00 56.97 93 ALA A O 1
ATOM 722 N N . GLY A 1 94 ? 20.980 -10.836 -15.337 1.00 55.38 94 GLY A N 1
ATOM 723 C CA . GLY A 1 94 ? 21.578 -11.978 -14.642 1.00 55.38 94 GLY A CA 1
ATOM 724 C C . GLY A 1 94 ? 21.421 -11.897 -13.118 1.00 55.38 94 GLY A C 1
ATOM 725 O O . GLY A 1 94 ? 21.230 -10.826 -12.551 1.00 55.38 94 GLY A O 1
ATOM 726 N N . THR A 1 95 ? 21.505 -13.035 -12.427 1.00 51.34 95 THR A N 1
ATOM 727 C CA . THR A 1 95 ? 21.379 -13.100 -10.956 1.00 51.34 95 THR A CA 1
ATOM 728 C C . THR A 1 95 ? 22.569 -12.487 -10.217 1.00 51.34 95 THR A C 1
ATOM 730 O O . THR A 1 95 ? 22.458 -12.147 -9.039 1.00 51.34 95 THR A O 1
ATOM 733 N N . ASP A 1 96 ? 23.697 -12.320 -10.908 1.00 44.59 96 ASP A N 1
ATOM 734 C CA . ASP A 1 96 ? 24.960 -11.897 -10.323 1.00 44.59 96 ASP A CA 1
ATOM 735 C C . ASP A 1 96 ? 25.153 -10.387 -10.519 1.00 44.59 96 ASP A C 1
ATOM 737 O O . ASP A 1 96 ? 25.460 -9.908 -11.610 1.00 44.59 96 ASP A O 1
ATOM 741 N N . GLY A 1 97 ? 24.981 -9.618 -9.440 1.00 43.31 97 GLY A N 1
ATOM 742 C CA . GLY A 1 97 ? 25.409 -8.213 -9.381 1.00 43.31 97 GLY A CA 1
ATOM 743 C C . GLY A 1 97 ? 24.337 -7.151 -9.626 1.00 43.31 97 GLY A C 1
ATOM 744 O O . GLY A 1 97 ? 24.675 -5.971 -9.718 1.00 43.31 97 GLY A O 1
ATOM 745 N N . VAL A 1 98 ? 23.056 -7.516 -9.668 1.00 41.69 98 VAL A N 1
ATOM 746 C CA . VAL A 1 98 ? 21.993 -6.542 -9.920 1.00 41.69 98 VAL A CA 1
ATOM 747 C C . VAL A 1 98 ? 21.605 -5.766 -8.657 1.00 41.69 98 VAL A C 1
ATOM 749 O O . VAL A 1 98 ? 20.970 -6.290 -7.743 1.00 41.69 98 VAL A O 1
ATOM 752 N N . TYR A 1 99 ? 21.920 -4.470 -8.652 1.00 49.41 99 TYR A N 1
ATOM 753 C CA . TYR A 1 99 ? 21.464 -3.510 -7.649 1.00 49.41 99 TYR A CA 1
ATOM 754 C C . TYR A 1 99 ? 20.463 -2.545 -8.278 1.00 49.41 99 TYR A C 1
ATOM 756 O O . TYR A 1 99 ? 20.833 -1.754 -9.141 1.00 49.41 99 TYR A O 1
ATOM 764 N N . VAL A 1 100 ? 19.212 -2.572 -7.819 1.00 50.00 100 VAL A N 1
ATOM 765 C CA . VAL A 1 100 ? 18.247 -1.511 -8.126 1.00 50.00 100 VAL A CA 1
ATOM 766 C C . VAL A 1 100 ? 18.335 -0.498 -6.998 1.00 50.00 100 VAL A C 1
ATOM 768 O O . VAL A 1 100 ? 17.781 -0.713 -5.924 1.00 50.00 100 VAL A O 1
ATOM 771 N N . SER A 1 101 ? 19.099 0.572 -7.206 1.00 47.12 101 SER A N 1
ATOM 772 C CA . SER A 1 101 ? 19.184 1.670 -6.243 1.00 47.12 101 SER A CA 1
ATOM 773 C C . SER A 1 101 ? 18.825 3.003 -6.894 1.00 47.12 101 SER A C 1
ATOM 775 O O . SER A 1 101 ? 18.984 3.203 -8.099 1.00 47.12 101 SER A O 1
ATOM 777 N N . ASN A 1 102 ? 18.347 3.948 -6.089 1.00 41.78 102 ASN A N 1
ATOM 778 C CA . ASN A 1 102 ? 18.281 5.347 -6.497 1.00 41.78 102 ASN A CA 1
ATOM 779 C C . ASN A 1 102 ? 19.698 5.960 -6.517 1.00 41.78 102 ASN A C 1
ATOM 781 O O . ASN A 1 102 ? 19.999 6.695 -7.450 1.00 41.78 102 ASN A O 1
ATOM 785 N N . GLU A 1 103 ? 20.583 5.563 -5.588 1.00 41.78 103 GLU A N 1
ATOM 786 C CA . GLU A 1 103 ? 21.993 5.978 -5.470 1.00 41.78 103 GLU A CA 1
ATOM 787 C C . GLU A 1 103 ? 22.832 4.885 -4.765 1.00 41.78 103 GLU A C 1
ATOM 789 O O . GLU A 1 103 ? 22.392 4.253 -3.803 1.00 41.78 103 GLU A O 1
ATOM 794 N N . VAL A 1 104 ? 24.047 4.602 -5.244 1.00 38.22 104 VAL A N 1
ATOM 795 C CA . VAL A 1 104 ? 24.922 3.544 -4.696 1.00 38.22 104 VAL A CA 1
ATOM 796 C C . VAL A 1 104 ? 25.602 4.029 -3.410 1.00 38.22 104 VAL A C 1
ATOM 798 O O . VAL A 1 104 ? 26.722 4.521 -3.463 1.00 38.22 104 VAL A O 1
ATOM 801 N N . HIS A 1 105 ? 24.973 3.877 -2.242 1.00 40.41 105 HIS A N 1
ATOM 802 C CA . HIS A 1 105 ? 25.666 4.053 -0.957 1.00 40.41 105 HIS A CA 1
ATOM 803 C C . HIS A 1 105 ? 25.252 2.991 0.072 1.00 40.41 105 HIS A C 1
ATOM 805 O O . HIS A 1 105 ? 24.076 2.787 0.356 1.00 40.41 105 HIS A O 1
ATOM 811 N N . ARG A 1 106 ? 26.243 2.326 0.686 1.00 39.62 106 ARG A N 1
ATOM 812 C CA . ARG A 1 106 ? 26.070 1.321 1.761 1.00 39.62 106 ARG A CA 1
ATOM 813 C C . ARG A 1 106 ? 25.350 1.850 3.013 1.00 39.62 106 ARG A C 1
ATOM 815 O O . ARG A 1 106 ? 24.924 1.050 3.839 1.00 39.62 106 ARG A O 1
ATOM 822 N N . GLU A 1 107 ? 25.185 3.163 3.145 1.00 47.41 107 GLU A N 1
ATOM 823 C CA . GLU A 1 107 ? 24.426 3.809 4.227 1.00 47.41 107 GLU A CA 1
ATOM 824 C C . GLU A 1 107 ? 22.893 3.666 4.065 1.00 47.41 107 GLU A C 1
ATOM 826 O O . GLU A 1 107 ? 22.147 3.929 5.003 1.00 47.41 107 GLU A O 1
ATOM 831 N N . TYR A 1 108 ? 22.399 3.163 2.924 1.00 50.53 108 TYR A N 1
ATOM 832 C CA . TYR A 1 108 ? 20.967 3.138 2.585 1.00 50.53 108 TYR A CA 1
ATOM 833 C C . TYR A 1 108 ? 20.132 1.997 3.207 1.00 50.53 108 TYR A C 1
ATOM 835 O O . TYR A 1 108 ? 18.909 2.008 3.060 1.00 50.53 108 TYR A O 1
ATOM 843 N N . LEU A 1 109 ? 20.700 1.052 3.971 1.00 50.66 109 LEU A N 1
ATOM 844 C CA . LEU A 1 109 ? 19.871 0.063 4.698 1.00 50.66 109 LEU A CA 1
ATOM 845 C C . LEU A 1 109 ? 18.894 0.729 5.689 1.00 50.66 109 LEU A C 1
ATOM 847 O O . LEU A 1 109 ? 17.842 0.169 5.997 1.00 50.66 109 LEU A O 1
ATOM 851 N N . GLU A 1 110 ? 19.216 1.934 6.164 1.00 52.50 110 GLU A N 1
ATOM 852 C CA . GLU A 1 110 ? 18.326 2.734 7.014 1.00 52.50 110 GLU A CA 1
ATOM 853 C C . GLU A 1 110 ? 17.261 3.504 6.204 1.00 52.50 110 GLU A C 1
ATOM 855 O O . GLU A 1 110 ? 16.197 3.806 6.735 1.00 52.50 110 GLU A O 1
ATOM 860 N N . SER A 1 111 ? 17.487 3.742 4.907 1.00 61.78 111 SER A N 1
ATOM 861 C CA . SER A 1 111 ? 16.562 4.469 4.016 1.00 61.78 111 SER A CA 1
ATOM 862 C C . SER A 1 111 ? 15.474 3.592 3.373 1.00 61.78 111 SER A C 1
ATOM 864 O O . SER A 1 111 ? 14.443 4.099 2.939 1.00 61.78 111 SER A O 1
ATOM 866 N N . ASN A 1 112 ? 15.661 2.267 3.361 1.00 72.06 112 ASN A N 1
ATOM 867 C CA . ASN A 1 112 ? 14.753 1.317 2.704 1.00 72.06 112 ASN A CA 1
ATOM 868 C C . ASN A 1 112 ? 13.497 0.986 3.531 1.00 72.06 112 ASN A C 1
ATOM 870 O O . ASN A 1 112 ? 12.740 0.087 3.171 1.00 72.06 112 ASN A O 1
ATOM 874 N N . ALA A 1 113 ? 13.265 1.686 4.645 1.00 77.50 113 ALA A N 1
ATOM 875 C CA . ALA A 1 113 ? 12.151 1.422 5.560 1.00 77.50 113 ALA A CA 1
ATOM 876 C C . ALA A 1 113 ? 10.760 1.590 4.913 1.00 77.50 113 ALA A C 1
ATOM 878 O O . ALA A 1 113 ? 9.778 1.078 5.443 1.00 77.50 113 ALA A O 1
ATOM 879 N N . TYR A 1 114 ? 10.686 2.273 3.767 1.00 86.19 114 TYR A N 1
ATOM 880 C CA . TYR A 1 114 ? 9.454 2.552 3.024 1.00 86.19 114 TYR A CA 1
ATOM 881 C C . TYR A 1 114 ? 9.405 1.849 1.660 1.00 86.19 114 TYR A C 1
ATOM 883 O O . TYR A 1 114 ? 8.674 2.275 0.766 1.00 86.19 114 TYR A O 1
ATOM 891 N N . ILE A 1 115 ? 10.216 0.807 1.463 1.00 87.81 115 ILE A N 1
ATOM 892 C CA . ILE A 1 115 ? 10.153 -0.012 0.254 1.00 87.81 115 ILE A CA 1
ATOM 893 C C . ILE A 1 115 ? 9.098 -1.097 0.446 1.00 87.81 115 ILE A C 1
ATOM 895 O O . ILE A 1 115 ? 9.220 -1.958 1.316 1.00 87.81 115 ILE A O 1
ATOM 899 N N . LEU A 1 116 ? 8.094 -1.086 -0.427 1.00 89.31 116 LEU A N 1
ATOM 900 C CA . LEU A 1 116 ? 7.104 -2.143 -0.552 1.00 89.31 116 LEU A CA 1
ATOM 901 C C . LEU A 1 116 ? 7.382 -2.965 -1.812 1.00 89.31 116 LEU A C 1
ATOM 903 O O . LEU A 1 116 ? 7.113 -2.514 -2.927 1.00 89.31 116 LEU A O 1
ATOM 907 N N . ASN A 1 117 ? 7.907 -4.177 -1.636 1.00 88.31 117 ASN A N 1
ATOM 908 C CA . ASN A 1 117 ? 8.098 -5.122 -2.736 1.00 88.31 117 ASN A CA 1
ATOM 909 C C . ASN A 1 117 ? 6.747 -5.625 -3.252 1.00 88.31 117 ASN A C 1
ATOM 911 O O . ASN A 1 117 ? 5.847 -5.926 -2.467 1.00 88.31 117 ASN A O 1
ATOM 915 N N . LEU A 1 118 ? 6.614 -5.739 -4.573 1.00 86.75 118 LEU A N 1
ATOM 916 C CA . LEU A 1 118 ? 5.377 -6.197 -5.201 1.00 86.75 118 LEU A CA 1
ATOM 917 C C . LEU A 1 118 ? 5.470 -7.684 -5.590 1.00 86.75 118 LEU A C 1
ATOM 919 O O . LEU A 1 118 ? 6.535 -8.128 -6.023 1.00 86.75 118 LEU A O 1
ATOM 923 N N . PRO A 1 119 ? 4.368 -8.459 -5.526 1.00 81.94 119 PRO A N 1
ATOM 924 C CA . PRO A 1 119 ? 4.370 -9.886 -5.874 1.00 81.94 119 PRO A CA 1
ATOM 925 C C . PRO A 1 119 ? 4.772 -10.174 -7.325 1.00 81.94 119 PRO A C 1
ATOM 927 O O . PRO A 1 119 ? 5.344 -11.215 -7.629 1.00 81.94 119 PRO A O 1
ATOM 930 N N . THR A 1 120 ? 4.494 -9.237 -8.231 1.00 78.06 120 THR A N 1
ATOM 931 C CA . THR A 1 120 ? 4.885 -9.306 -9.648 1.00 78.06 120 THR A CA 1
ATOM 932 C C . THR A 1 120 ? 6.344 -8.898 -9.886 1.00 78.06 120 THR A C 1
ATOM 934 O O . THR A 1 120 ? 6.765 -8.759 -11.033 1.00 78.06 120 THR A O 1
ATOM 937 N N . GLY A 1 121 ? 7.100 -8.659 -8.811 1.00 80.69 121 GLY A N 1
ATOM 938 C CA . GLY A 1 121 ? 8.412 -8.030 -8.814 1.00 80.69 121 GLY A CA 1
ATOM 939 C C . GLY A 1 121 ? 8.344 -6.502 -8.923 1.00 80.69 121 GLY A C 1
ATOM 940 O O . GLY A 1 121 ? 7.281 -5.912 -9.130 1.00 80.69 121 GLY A O 1
ATOM 941 N N . GLY A 1 122 ? 9.503 -5.857 -8.774 1.00 84.62 122 GLY A N 1
ATOM 942 C CA . GLY A 1 122 ? 9.583 -4.407 -8.596 1.00 84.62 122 GLY A CA 1
ATOM 943 C C . GLY A 1 122 ? 9.173 -3.979 -7.184 1.00 84.62 122 GLY A C 1
ATOM 944 O O . GLY A 1 122 ? 8.935 -4.813 -6.307 1.00 84.62 122 GLY A O 1
ATOM 945 N N . TYR A 1 123 ? 9.103 -2.670 -6.955 1.00 87.62 123 TYR A N 1
ATOM 946 C CA . TYR A 1 123 ? 8.753 -2.109 -5.651 1.00 87.62 123 TYR A CA 1
ATOM 947 C C . TYR A 1 123 ? 8.138 -0.709 -5.750 1.00 87.62 123 TYR A C 1
ATOM 949 O O . TYR A 1 123 ? 8.263 -0.030 -6.770 1.00 87.62 123 TYR A O 1
ATOM 957 N N . ILE A 1 124 ? 7.484 -0.270 -4.675 1.00 88.44 124 ILE A N 1
ATOM 958 C CA . ILE A 1 124 ? 7.043 1.113 -4.467 1.00 88.44 124 ILE A CA 1
ATOM 959 C C . ILE A 1 124 ? 7.851 1.706 -3.312 1.00 88.44 124 ILE A C 1
ATOM 961 O O . ILE A 1 124 ? 7.909 1.114 -2.239 1.00 88.44 124 ILE A O 1
ATOM 965 N N . ASP A 1 125 ? 8.466 2.867 -3.529 1.00 88.00 125 ASP A N 1
ATOM 966 C CA . ASP A 1 125 ? 9.230 3.599 -2.515 1.00 88.00 125 ASP A CA 1
ATOM 967 C C . ASP A 1 125 ? 8.422 4.780 -1.958 1.00 88.00 125 ASP A C 1
ATOM 969 O O . ASP A 1 125 ? 8.243 5.809 -2.625 1.00 88.00 125 ASP A O 1
ATOM 973 N N . GLY A 1 126 ? 7.940 4.618 -0.725 1.00 86.81 126 GLY A N 1
ATOM 974 C CA . GLY A 1 126 ? 7.177 5.615 0.021 1.00 86.81 126 GLY A CA 1
ATOM 975 C C . GLY A 1 126 ? 8.022 6.677 0.737 1.00 86.81 126 GLY A C 1
ATOM 976 O O . GLY A 1 126 ? 7.447 7.569 1.348 1.00 86.81 126 GLY A O 1
ATOM 977 N N . SER A 1 127 ? 9.359 6.623 0.677 1.00 82.38 127 SER A N 1
ATOM 978 C CA . SER A 1 127 ? 10.244 7.595 1.353 1.00 82.38 127 SER A CA 1
ATOM 979 C C . SER A 1 127 ? 10.418 8.907 0.580 1.00 82.38 127 SER A C 1
ATOM 981 O O . SER A 1 127 ? 10.919 9.905 1.100 1.00 82.38 127 SER A O 1
ATOM 983 N N . CYS A 1 128 ? 10.042 8.907 -0.697 1.00 67.88 128 CYS A N 1
ATOM 984 C CA . CYS A 1 128 ? 10.338 10.001 -1.605 1.00 67.88 128 CYS A CA 1
ATOM 985 C C . CYS A 1 128 ? 9.369 11.187 -1.442 1.00 67.88 128 CYS A C 1
ATOM 987 O O . CYS A 1 128 ? 8.218 11.039 -1.035 1.00 67.88 128 CYS A O 1
ATOM 989 N N . ARG A 1 129 ? 9.792 12.383 -1.886 1.00 72.94 129 ARG A N 1
ATOM 990 C CA . ARG A 1 129 ? 8.960 13.612 -1.915 1.00 72.94 129 ARG A CA 1
ATOM 991 C C . ARG A 1 129 ? 7.606 13.431 -2.617 1.00 72.94 129 ARG A C 1
ATOM 993 O O . ARG A 1 129 ? 6.684 14.214 -2.391 1.00 72.94 129 ARG A O 1
ATOM 1000 N N . VAL A 1 130 ? 7.490 12.425 -3.486 1.00 71.25 130 VAL A N 1
ATOM 1001 C CA . VAL A 1 130 ? 6.232 12.056 -4.145 1.00 71.25 130 VAL A CA 1
ATOM 1002 C C . VAL A 1 130 ? 5.202 11.596 -3.121 1.00 71.25 130 VAL A C 1
ATOM 1004 O O . VAL A 1 130 ? 4.054 12.016 -3.223 1.00 71.25 130 VAL A O 1
ATOM 1007 N N . ALA A 1 131 ? 5.594 10.806 -2.119 1.00 74.38 131 ALA A N 1
ATOM 1008 C CA . ALA A 1 131 ? 4.681 10.334 -1.086 1.00 74.38 131 ALA A CA 1
ATOM 1009 C C . ALA A 1 131 ? 4.104 11.500 -0.271 1.00 74.38 131 ALA A C 1
ATOM 1011 O O . ALA A 1 131 ? 2.888 11.638 -0.180 1.00 74.38 131 ALA A O 1
ATOM 1012 N N . GLU A 1 132 ? 4.943 12.432 0.187 1.00 78.06 132 GLU A N 1
ATOM 1013 C CA . GLU A 1 132 ? 4.493 13.643 0.896 1.00 78.06 132 GLU A CA 1
ATOM 1014 C C . GLU A 1 132 ? 3.598 14.557 0.035 1.00 78.06 132 GLU A C 1
ATOM 1016 O O . GLU A 1 132 ? 2.709 15.261 0.526 1.00 78.06 132 GLU A O 1
ATOM 1021 N N . ALA A 1 133 ? 3.858 14.626 -1.273 1.00 76.12 133 ALA A N 1
ATOM 1022 C CA . ALA A 1 133 ? 3.011 15.368 -2.202 1.00 76.12 133 ALA A CA 1
ATOM 1023 C C . ALA A 1 133 ? 1.671 14.652 -2.438 1.00 76.12 133 ALA A C 1
ATOM 1025 O O . ALA A 1 133 ? 0.642 15.320 -2.559 1.00 76.12 133 ALA A O 1
ATOM 1026 N N . ALA A 1 134 ? 1.682 13.319 -2.487 1.00 80.25 134 ALA A N 1
ATOM 1027 C CA . ALA A 1 134 ? 0.497 12.489 -2.629 1.00 80.25 134 ALA A CA 1
ATOM 1028 C C . ALA A 1 134 ? -0.404 12.599 -1.398 1.00 80.25 134 ALA A C 1
ATOM 1030 O O . ALA A 1 134 ? -1.584 12.868 -1.576 1.00 80.25 134 ALA A O 1
ATOM 1031 N N . GLU A 1 135 ? 0.134 12.524 -0.177 1.00 83.56 135 GLU A N 1
ATOM 1032 C CA . GLU A 1 135 ? -0.630 12.713 1.069 1.00 83.56 135 GLU A CA 1
ATOM 1033 C C . GLU A 1 135 ? -1.403 14.035 1.088 1.00 83.56 135 GLU A C 1
ATOM 1035 O O . GLU A 1 135 ? -2.585 14.085 1.425 1.00 83.56 135 GLU A O 1
ATOM 1040 N N . ARG A 1 136 ? -0.741 15.126 0.683 1.00 84.31 136 ARG A N 1
ATOM 1041 C CA . ARG A 1 136 ? -1.351 16.464 0.642 1.00 84.31 136 ARG A CA 1
ATOM 1042 C C . ARG A 1 136 ? -2.478 16.577 -0.378 1.00 84.31 136 ARG A C 1
ATOM 1044 O O . ARG A 1 136 ? -3.347 17.430 -0.227 1.00 84.31 136 ARG A O 1
ATOM 1051 N N . ARG A 1 137 ? -2.435 15.769 -1.437 1.00 85.25 137 ARG A N 1
ATOM 1052 C CA . ARG A 1 137 ? -3.420 15.786 -2.526 1.00 85.25 137 ARG A CA 1
ATOM 1053 C C . ARG A 1 137 ? -4.487 14.715 -2.373 1.00 85.25 137 ARG A C 1
ATOM 1055 O O . ARG A 1 137 ? -5.553 14.872 -2.946 1.00 85.25 137 ARG A O 1
ATOM 1062 N N . ASN A 1 138 ? -4.193 13.640 -1.654 1.00 87.62 138 ASN A N 1
ATOM 1063 C CA . ASN A 1 138 ? -5.063 12.504 -1.443 1.00 87.62 138 ASN A CA 1
ATOM 1064 C C . ASN A 1 138 ? -4.912 12.022 0.012 1.00 87.62 138 ASN A C 1
ATOM 1066 O O . ASN A 1 138 ? -3.940 11.338 0.335 1.00 87.62 138 ASN A O 1
ATOM 1070 N N . PRO A 1 139 ? -5.877 12.329 0.892 1.00 89.94 139 PRO A N 1
ATOM 1071 C CA . PRO A 1 139 ? -5.808 11.949 2.301 1.00 89.94 139 PRO A CA 1
ATOM 1072 C C . PRO A 1 139 ? -5.879 10.431 2.549 1.00 89.94 139 PRO A C 1
ATOM 1074 O O . PRO A 1 139 ? -5.546 9.981 3.643 1.00 89.94 139 PRO A O 1
ATOM 1077 N N . SER A 1 140 ? -6.267 9.629 1.551 1.00 92.31 140 SER A N 1
ATOM 1078 C CA . SER A 1 140 ? -6.202 8.164 1.611 1.00 92.31 140 SER A CA 1
ATOM 1079 C C . SER A 1 140 ? -4.800 7.622 1.300 1.00 92.31 140 SER A C 1
ATOM 1081 O O . SER A 1 140 ? -4.551 6.436 1.504 1.00 92.31 140 SER A O 1
ATOM 1083 N N . ALA A 1 141 ? -3.876 8.443 0.793 1.00 93.81 141 ALA A N 1
ATOM 1084 C CA . ALA A 1 141 ? -2.546 8.035 0.343 1.00 93.81 141 ALA A CA 1
ATOM 1085 C C . ALA A 1 141 ? -1.508 8.037 1.477 1.00 93.81 141 ALA A C 1
ATOM 1087 O O . ALA A 1 141 ? -0.481 8.696 1.384 1.00 93.81 141 ALA A O 1
ATOM 1088 N N . VAL A 1 142 ? -1.785 7.298 2.551 1.00 94.44 142 VAL A N 1
ATOM 1089 C CA . VAL A 1 142 ? -0.991 7.293 3.798 1.00 94.44 142 VAL A CA 1
ATOM 1090 C C . VAL A 1 142 ? -0.447 5.908 4.168 1.00 94.44 142 VAL A C 1
ATOM 1092 O O . VAL A 1 142 ? 0.052 5.709 5.270 1.00 94.44 142 VAL A O 1
ATOM 1095 N N . GLY A 1 143 ? -0.526 4.928 3.262 1.00 94.81 143 GLY A N 1
ATOM 1096 C CA . GLY A 1 143 ? -0.154 3.535 3.540 1.00 94.81 143 GLY A CA 1
ATOM 1097 C C . GLY A 1 143 ? 1.309 3.337 3.951 1.00 94.81 143 GLY A C 1
ATOM 1098 O O . GLY A 1 143 ? 1.601 2.435 4.727 1.00 94.81 143 GLY A O 1
ATOM 1099 N N . HIS A 1 144 ? 2.217 4.211 3.509 1.00 92.25 144 HIS A N 1
ATOM 1100 C CA . HIS A 1 144 ? 3.633 4.180 3.902 1.00 92.25 144 HIS A CA 1
ATOM 1101 C C . HIS A 1 144 ? 3.881 4.566 5.371 1.00 92.25 144 HIS A C 1
ATOM 1103 O O . HIS A 1 144 ? 4.985 4.376 5.870 1.00 92.25 144 HIS A O 1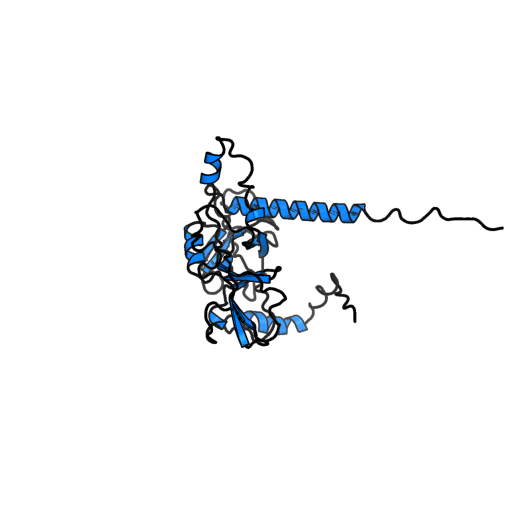
ATOM 1109 N N . LEU A 1 145 ? 2.865 5.090 6.066 1.00 93.19 145 LEU A N 1
ATOM 1110 C CA . LEU A 1 145 ? 2.908 5.399 7.497 1.00 93.19 145 LEU A CA 1
ATOM 1111 C C . LEU A 1 145 ? 2.322 4.278 8.374 1.00 93.19 145 LEU A C 1
ATOM 1113 O O . LEU A 1 145 ? 2.240 4.440 9.593 1.00 93.19 145 LEU A O 1
ATOM 1117 N N . VAL A 1 146 ? 1.852 3.175 7.780 1.00 94.44 146 VAL A N 1
ATOM 1118 C CA . VAL A 1 146 ? 1.386 2.006 8.537 1.00 94.44 146 VAL A CA 1
ATOM 1119 C C . VAL A 1 146 ? 2.594 1.280 9.110 1.00 94.44 146 VAL A C 1
ATOM 1121 O O . VAL A 1 146 ? 3.459 0.834 8.364 1.00 94.44 146 VAL A O 1
ATOM 1124 N N . ASN A 1 147 ? 2.631 1.152 10.434 1.00 93.00 147 ASN A N 1
ATOM 1125 C CA . ASN A 1 147 ? 3.763 0.568 11.138 1.00 93.00 147 ASN A CA 1
ATOM 1126 C C . ASN A 1 147 ? 3.756 -0.958 11.098 1.00 93.00 147 ASN A C 1
ATOM 1128 O O . ASN A 1 147 ? 2.718 -1.608 10.955 1.00 93.00 147 ASN A O 1
ATOM 1132 N N . HIS A 1 148 ? 4.926 -1.528 11.359 1.00 90.94 148 HIS A N 1
ATOM 1133 C CA . HIS A 1 148 ? 5.024 -2.902 11.818 1.00 90.94 148 HIS A CA 1
ATOM 1134 C C . HIS A 1 148 ? 4.481 -3.020 13.250 1.00 90.94 148 HIS A C 1
ATOM 1136 O O . HIS A 1 148 ? 4.746 -2.126 14.067 1.00 90.94 148 HIS A O 1
ATOM 1142 N N . PRO A 1 149 ? 3.729 -4.082 13.594 1.00 89.19 149 PRO A N 1
ATOM 1143 C CA . PRO A 1 149 ? 3.265 -4.254 14.959 1.00 89.19 149 PRO A CA 1
ATOM 1144 C C . PRO A 1 149 ? 4.432 -4.406 15.932 1.00 89.19 149 PRO A C 1
ATOM 1146 O O . PRO A 1 149 ? 5.421 -5.094 15.676 1.00 89.19 149 PRO A O 1
ATOM 1149 N N . GLY A 1 150 ? 4.282 -3.782 17.099 1.00 82.12 150 GLY A N 1
ATOM 1150 C CA . GLY A 1 150 ? 5.076 -4.148 18.265 1.00 82.12 150 GLY A CA 1
ATOM 1151 C C . GLY A 1 150 ? 4.702 -5.545 18.769 1.00 82.12 150 GLY A C 1
ATOM 1152 O O . GLY A 1 150 ? 3.716 -6.138 18.343 1.00 82.12 150 GLY A O 1
ATOM 1153 N N . ARG A 1 151 ? 5.461 -6.047 19.746 1.00 76.44 151 ARG A N 1
ATOM 1154 C CA . ARG A 1 151 ? 5.313 -7.396 20.322 1.00 76.44 151 ARG A CA 1
ATOM 1155 C C . ARG A 1 151 ? 3.881 -7.782 20.716 1.00 76.44 151 ARG A C 1
ATOM 1157 O O . ARG A 1 151 ? 3.512 -8.944 20.583 1.00 76.44 151 ARG A O 1
ATOM 1164 N N . ASP A 1 152 ? 3.115 -6.827 21.229 1.00 81.62 152 ASP A N 1
ATOM 1165 C CA . ASP A 1 152 ? 1.791 -7.072 21.809 1.00 81.62 152 ASP A CA 1
ATOM 1166 C C . ASP A 1 152 ? 0.647 -6.885 20.799 1.00 81.62 152 ASP A C 1
ATOM 1168 O O . ASP A 1 152 ? -0.526 -7.025 21.148 1.00 81.62 152 ASP A O 1
ATOM 1172 N N . PHE A 1 153 ? 0.974 -6.578 19.540 1.00 82.94 153 PHE A N 1
ATOM 1173 C CA . PHE A 1 153 ? 0.004 -6.324 18.484 1.00 82.94 153 PHE A CA 1
ATOM 1174 C C . PHE A 1 153 ? 0.119 -7.375 17.381 1.00 82.94 153 PHE A C 1
ATOM 1176 O O . PHE A 1 153 ? 1.201 -7.844 17.040 1.00 82.94 153 PHE A O 1
ATOM 1183 N N . CYS A 1 154 ? -1.020 -7.746 16.805 1.00 88.38 154 CYS A N 1
ATOM 1184 C CA . CYS A 1 154 ? -1.059 -8.565 15.598 1.00 88.38 154 CYS A CA 1
ATOM 1185 C C . CYS A 1 154 ? -1.239 -7.651 14.381 1.00 88.38 154 CYS A C 1
ATOM 1187 O O . CYS A 1 154 ? -2.013 -6.689 14.483 1.00 88.38 154 CYS A O 1
ATOM 1189 N N . PRO A 1 155 ? -0.610 -7.965 13.232 1.00 93.69 155 PRO A N 1
ATOM 1190 C CA . PRO A 1 155 ? -0.970 -7.336 11.973 1.00 93.69 155 PRO A CA 1
ATOM 1191 C C . PRO A 1 155 ? -2.481 -7.437 11.749 1.00 93.69 155 PRO A C 1
ATOM 1193 O O . PRO A 1 155 ? -3.101 -8.465 12.036 1.00 93.69 155 PRO A O 1
ATOM 1196 N N . ASN A 1 156 ? -3.086 -6.359 11.273 1.00 96.75 156 ASN A N 1
ATOM 1197 C CA . ASN A 1 156 ? -4.521 -6.289 10.992 1.00 96.75 156 ASN A CA 1
ATOM 1198 C C . ASN A 1 156 ? -4.818 -5.751 9.590 1.00 96.75 156 ASN A C 1
ATOM 1200 O O . ASN A 1 156 ? -5.985 -5.607 9.223 1.00 96.75 156 ASN A O 1
ATOM 1204 N N . VAL A 1 157 ? -3.772 -5.503 8.800 1.00 97.19 157 VAL A N 1
ATOM 1205 C CA . VAL A 1 157 ? -3.881 -5.173 7.386 1.00 97.19 157 VAL A CA 1
ATOM 1206 C C . VAL A 1 157 ? -2.933 -6.011 6.545 1.00 97.19 157 VAL A C 1
ATOM 1208 O O . VAL A 1 157 ? -1.871 -6.435 6.998 1.00 97.19 157 VAL A O 1
ATOM 1211 N N . GLU A 1 158 ? -3.338 -6.213 5.301 1.00 96.19 158 GLU A N 1
ATOM 1212 C CA . GLU A 1 158 ? -2.579 -6.892 4.258 1.00 96.19 158 GLU A CA 1
ATOM 1213 C C . GLU A 1 158 ? -2.461 -5.984 3.034 1.00 96.19 158 GLU A C 1
ATOM 1215 O O . GLU A 1 158 ? -3.177 -4.987 2.900 1.00 96.19 158 GLU A O 1
ATOM 1220 N N . VAL A 1 159 ? -1.533 -6.323 2.141 1.00 95.75 159 VAL A N 1
ATOM 1221 C CA . VAL A 1 159 ? -1.269 -5.562 0.921 1.00 95.75 159 VAL A CA 1
ATOM 1222 C C . VAL A 1 159 ? -1.917 -6.256 -0.265 1.00 95.75 159 VAL A C 1
ATOM 1224 O O . VAL A 1 159 ? -1.674 -7.432 -0.522 1.00 95.75 159 VAL A O 1
ATOM 1227 N N . PHE A 1 160 ? -2.686 -5.495 -1.036 1.00 95.88 160 PHE A N 1
ATOM 1228 C CA . PHE A 1 160 ? -3.171 -5.900 -2.347 1.00 95.88 160 PHE A CA 1
ATOM 1229 C C . PHE A 1 160 ? -2.526 -5.026 -3.423 1.00 95.88 160 PHE A C 1
ATOM 1231 O O . PHE A 1 160 ? -2.649 -3.799 -3.403 1.00 95.88 160 PHE A O 1
ATOM 1238 N N . SER A 1 161 ? -1.824 -5.656 -4.363 1.00 94.44 161 SER A N 1
ATOM 1239 C CA . SER A 1 161 ? -1.201 -4.982 -5.505 1.00 94.44 161 SER A CA 1
ATOM 1240 C C . SER A 1 161 ? -2.102 -5.060 -6.733 1.00 94.44 161 SER A C 1
ATOM 1242 O O . SER A 1 161 ? -2.714 -6.093 -6.993 1.00 94.44 161 SER A O 1
ATOM 1244 N N . PHE A 1 162 ? -2.160 -3.983 -7.511 1.00 93.25 162 PHE A N 1
ATOM 1245 C CA . PHE A 1 162 ? -3.027 -3.883 -8.686 1.00 93.25 162 PHE A CA 1
ATOM 1246 C C . PHE A 1 162 ? -2.403 -2.999 -9.763 1.00 93.25 162 PHE A C 1
ATOM 1248 O O . PHE A 1 162 ? -1.502 -2.210 -9.488 1.00 93.25 162 PHE A O 1
ATOM 1255 N N . LEU A 1 163 ? -2.896 -3.099 -10.996 1.00 90.44 163 LEU A N 1
ATOM 1256 C CA . LEU A 1 163 ? -2.554 -2.153 -12.055 1.00 90.44 163 LEU A CA 1
ATOM 1257 C C . LEU A 1 163 ? -3.506 -0.963 -11.999 1.00 90.44 163 LEU A C 1
ATOM 1259 O O . LEU A 1 163 ? -4.725 -1.130 -11.980 1.00 90.44 163 LEU A O 1
ATOM 1263 N N . TRP A 1 164 ? -2.969 0.255 -12.048 1.00 88.00 164 TRP A N 1
ATOM 1264 C CA . TRP A 1 164 ? -3.799 1.464 -12.015 1.00 88.00 164 TRP A CA 1
ATOM 1265 C C . TRP A 1 164 ? -4.814 1.538 -13.155 1.00 88.00 164 TRP A C 1
ATOM 1267 O O . TRP A 1 164 ? -5.925 2.020 -12.952 1.00 88.00 164 TRP A O 1
ATOM 1277 N N . ARG A 1 165 ? -4.461 1.017 -14.333 1.00 86.25 165 ARG A N 1
ATOM 1278 C CA . ARG A 1 165 ? -5.377 0.936 -15.479 1.00 86.25 165 ARG A CA 1
ATOM 1279 C C . ARG A 1 165 ? -6.594 0.033 -15.238 1.00 86.25 165 ARG A C 1
ATOM 1281 O O . ARG A 1 165 ? -7.602 0.238 -15.896 1.00 86.25 165 ARG A O 1
ATOM 1288 N N . ASP A 1 166 ? -6.493 -0.930 -14.322 1.00 88.81 166 ASP A N 1
ATOM 1289 C CA . ASP A 1 166 ? -7.581 -1.860 -14.008 1.00 88.81 166 ASP A CA 1
ATOM 1290 C C . ASP A 1 166 ? -8.488 -1.269 -12.909 1.00 88.81 166 ASP A C 1
ATOM 1292 O O . ASP A 1 166 ? -9.684 -1.538 -12.870 1.00 88.81 166 ASP A O 1
ATOM 1296 N N . ALA A 1 167 ? -7.931 -0.432 -12.022 1.00 87.12 167 ALA A N 1
ATOM 1297 C CA . ALA A 1 167 ? -8.670 0.236 -10.946 1.00 87.12 167 ALA A CA 1
ATOM 1298 C C . ALA A 1 167 ? -9.419 1.502 -11.395 1.00 87.12 167 ALA A C 1
ATOM 1300 O O . ALA A 1 167 ? -10.370 1.929 -10.738 1.00 87.12 167 ALA A O 1
ATOM 1301 N N . LEU A 1 168 ? -8.973 2.138 -12.479 1.00 85.56 168 LEU A N 1
ATOM 1302 C CA . LEU A 1 168 ? -9.611 3.334 -13.012 1.00 85.56 168 LEU A CA 1
ATOM 1303 C C . LEU A 1 168 ? -10.636 2.964 -14.084 1.00 85.56 168 LEU A C 1
ATOM 1305 O O . LEU A 1 168 ? -10.351 2.109 -14.921 1.00 85.56 168 LEU A O 1
ATOM 1309 N N . PRO A 1 169 ? -11.808 3.623 -14.110 1.00 76.94 169 PRO A N 1
ATOM 1310 C CA . PRO A 1 169 ? -12.769 3.418 -15.184 1.00 76.94 169 PRO A CA 1
ATOM 1311 C C . PRO A 1 169 ? -12.101 3.703 -16.535 1.00 76.94 169 PRO A C 1
ATOM 1313 O O . PRO A 1 169 ? -11.375 4.694 -16.664 1.00 76.94 169 PRO A O 1
ATOM 1316 N N . GLU A 1 170 ? -12.326 2.823 -17.520 1.00 68.62 170 GLU A N 1
ATOM 1317 C CA . GLU A 1 170 ? -11.786 2.947 -18.877 1.00 68.62 170 GLU A CA 1
ATOM 1318 C C . GLU A 1 170 ? -12.053 4.359 -19.412 1.00 68.62 170 GLU A C 1
ATOM 1320 O O . GLU A 1 170 ? -13.159 4.676 -19.838 1.00 68.62 170 GLU A O 1
ATOM 1325 N N . GLN A 1 171 ? -11.025 5.211 -19.451 1.00 56.25 171 GLN A N 1
ATOM 1326 C CA . GLN A 1 171 ? -11.131 6.560 -20.021 1.00 56.25 171 GLN A CA 1
ATOM 1327 C C . GLN A 1 171 ? -11.340 6.556 -21.553 1.00 56.25 171 GLN A C 1
ATOM 1329 O O . GLN A 1 171 ? -11.349 7.622 -22.163 1.00 56.25 171 GLN A O 1
ATOM 1334 N N . ASN A 1 172 ? -11.479 5.370 -22.161 1.00 44.38 172 ASN A N 1
ATOM 1335 C CA . ASN A 1 172 ? -11.480 5.120 -23.603 1.00 44.38 172 ASN A CA 1
ATOM 1336 C C . ASN A 1 172 ? -12.846 4.704 -24.174 1.00 44.38 172 ASN A C 1
ATOM 1338 O O . ASN A 1 172 ? -12.921 4.404 -25.365 1.00 44.38 172 ASN A O 1
ATOM 1342 N N . ARG A 1 173 ? -13.927 4.678 -23.383 1.00 51.31 173 ARG A N 1
ATOM 1343 C CA . ARG A 1 173 ? -15.274 4.658 -23.977 1.00 51.31 173 ARG A CA 1
ATOM 1344 C C . ARG A 1 173 ? -15.574 6.063 -24.477 1.00 51.31 173 ARG A C 1
ATOM 1346 O O . ARG A 1 173 ? -15.180 7.028 -23.831 1.00 51.31 173 ARG A O 1
ATOM 1353 N N . GLU A 1 174 ? -16.126 6.151 -25.684 1.00 51.72 174 GLU A N 1
ATOM 1354 C CA . GLU A 1 174 ? -16.230 7.393 -26.448 1.00 51.72 174 GLU A CA 1
ATOM 1355 C C . GLU A 1 174 ? -16.655 8.586 -25.583 1.00 51.72 174 GLU A C 1
ATOM 1357 O O . GLU A 1 174 ? -17.511 8.414 -24.717 1.00 51.72 174 GLU A O 1
ATOM 1362 N N . PRO A 1 175 ? -16.077 9.784 -25.803 1.00 50.59 175 PRO A N 1
ATOM 1363 C CA . PRO A 1 175 ? -16.391 10.976 -25.031 1.00 50.59 175 PRO A CA 1
ATOM 1364 C C . PRO A 1 175 ? -17.827 11.415 -25.320 1.00 50.59 175 PRO A C 1
ATOM 1366 O O . PRO A 1 175 ? -18.071 12.353 -26.085 1.00 50.59 175 PRO A O 1
ATOM 1369 N N . ASP A 1 176 ? -18.785 10.748 -24.691 1.00 56.59 176 ASP A N 1
ATOM 1370 C CA . ASP A 1 176 ? -20.141 11.231 -24.633 1.00 56.59 176 ASP A CA 1
ATOM 1371 C C . ASP A 1 176 ? -20.098 12.507 -23.791 1.00 56.59 176 ASP A C 1
ATOM 1373 O O . ASP A 1 176 ? -19.546 12.559 -22.684 1.00 56.59 176 ASP A O 1
ATOM 1377 N N . LYS A 1 177 ? -20.564 13.610 -24.378 1.00 55.91 177 LYS A N 1
ATOM 1378 C CA . LYS A 1 177 ? -20.237 14.979 -23.939 1.00 55.91 177 LYS A CA 1
ATOM 1379 C C . LYS A 1 177 ? -20.733 15.316 -22.520 1.00 55.91 177 LYS A C 1
ATOM 1381 O O . LYS A 1 177 ? -20.402 16.387 -22.012 1.00 55.91 177 LYS A O 1
ATOM 1386 N N . SER A 1 178 ? -21.473 14.418 -21.868 1.00 57.34 178 SER A N 1
ATOM 1387 C CA . SER A 1 178 ? -21.912 14.508 -20.472 1.00 57.34 178 SER A CA 1
ATOM 1388 C C . SER A 1 178 ? -20.883 14.032 -19.433 1.00 57.34 178 SER A C 1
ATOM 1390 O O . SER A 1 178 ? -21.021 14.379 -18.262 1.00 57.34 178 SER A O 1
ATOM 1392 N N . GLU A 1 179 ? -19.833 13.291 -19.806 1.00 51.41 179 GLU A N 1
ATOM 1393 C CA . GLU A 1 179 ? -18.889 12.701 -18.832 1.00 51.41 179 GLU A CA 1
ATOM 1394 C C . GLU A 1 179 ? -17.816 13.661 -18.292 1.00 51.41 179 GLU A C 1
ATOM 1396 O O . GLU A 1 179 ? -17.082 13.319 -17.359 1.00 51.41 179 GLU A O 1
ATOM 1401 N N . ARG A 1 180 ? -17.743 14.903 -18.797 1.00 52.84 180 ARG A N 1
ATOM 1402 C CA . ARG A 1 180 ? -16.821 15.919 -18.251 1.00 52.84 180 ARG A CA 1
ATOM 1403 C C . ARG A 1 180 ? -17.028 16.171 -16.752 1.00 52.84 180 ARG A C 1
ATOM 1405 O O . ARG A 1 180 ? -16.068 16.530 -16.087 1.00 52.84 180 ARG A O 1
ATOM 1412 N N . SER A 1 181 ? -18.223 15.920 -16.212 1.00 55.41 181 SER A N 1
ATOM 1413 C CA . SER A 1 181 ? -18.519 16.124 -14.788 1.00 55.41 181 SER A CA 1
ATOM 1414 C C . SER A 1 181 ? -17.950 15.046 -13.853 1.00 55.41 181 SER A C 1
ATOM 1416 O O . SER A 1 181 ? -17.849 15.305 -12.659 1.00 55.41 181 SER A O 1
ATOM 1418 N N . ALA A 1 182 ? -17.607 13.847 -14.342 1.00 56.72 182 ALA A N 1
ATOM 1419 C CA . ALA A 1 182 ? -17.161 12.745 -13.477 1.00 56.72 182 ALA A CA 1
ATOM 1420 C C . ALA A 1 182 ? -15.645 12.763 -13.207 1.00 56.72 182 ALA A C 1
ATOM 1422 O O . ALA A 1 182 ? -15.195 12.282 -12.168 1.00 56.72 182 ALA A O 1
ATOM 1423 N N . LYS A 1 183 ? -14.849 13.343 -14.119 1.00 56.25 183 LYS A N 1
ATOM 1424 C CA . LYS A 1 183 ? -13.387 13.457 -13.956 1.00 56.25 183 LYS A CA 1
ATOM 1425 C C . LYS A 1 183 ? -12.979 14.455 -12.866 1.00 56.25 183 LYS A C 1
ATOM 1427 O O . LYS A 1 183 ? -11.913 14.285 -12.284 1.00 56.25 183 LYS A O 1
ATOM 1432 N N . ASP A 1 184 ? -13.834 15.426 -12.544 1.00 59.50 184 ASP A N 1
ATOM 1433 C CA . ASP A 1 184 ? -13.572 16.421 -11.493 1.00 59.50 184 ASP A CA 1
ATOM 1434 C C . ASP A 1 184 ? -13.721 15.857 -10.065 1.00 59.50 184 ASP A C 1
ATOM 1436 O O . ASP A 1 184 ? -13.304 16.494 -9.099 1.00 59.50 184 ASP A O 1
ATOM 1440 N N . ASP A 1 185 ? -14.271 14.647 -9.918 1.00 77.25 185 ASP A N 1
ATOM 1441 C CA . ASP A 1 185 ? -14.551 14.034 -8.615 1.00 77.25 185 ASP A CA 1
ATOM 1442 C C . ASP A 1 185 ? -13.467 13.034 -8.154 1.00 77.25 185 ASP A C 1
ATOM 1444 O O . ASP A 1 185 ? -13.603 12.461 -7.068 1.00 77.25 185 ASP A O 1
ATOM 1448 N N . LEU A 1 186 ? -12.392 12.814 -8.927 1.00 81.00 186 LEU A N 1
ATOM 1449 C CA . LEU A 1 186 ? -11.294 11.911 -8.551 1.00 81.00 186 LEU A CA 1
ATOM 1450 C C . LEU A 1 186 ? -10.019 12.663 -8.137 1.00 81.00 186 LEU A C 1
ATOM 1452 O O . LEU A 1 186 ? -9.543 13.579 -8.803 1.00 81.00 186 LEU A O 1
ATOM 1456 N N . LEU A 1 187 ? -9.437 12.217 -7.030 1.00 81.56 187 LEU A N 1
ATOM 1457 C CA . LEU A 1 187 ? -8.131 12.599 -6.519 1.00 81.56 187 LEU A CA 1
ATOM 1458 C C . LEU A 1 187 ? -7.025 11.983 -7.391 1.00 81.56 187 LEU A C 1
ATOM 1460 O O . LEU A 1 187 ? -7.210 10.906 -7.966 1.00 81.56 187 LEU A O 1
ATOM 1464 N N . PRO A 1 188 ? -5.850 12.630 -7.479 1.00 76.69 188 PRO A N 1
ATOM 1465 C CA . PRO A 1 188 ? -4.753 12.128 -8.292 1.00 76.69 188 PRO A CA 1
ATOM 1466 C C . PRO A 1 188 ? -4.236 10.783 -7.775 1.00 76.69 188 PRO A C 1
ATOM 1468 O O . PRO A 1 188 ? -4.209 10.522 -6.566 1.00 76.69 188 PRO A O 1
ATOM 1471 N N . VAL A 1 189 ? -3.762 9.958 -8.709 1.00 80.44 189 VAL A N 1
ATOM 1472 C CA . VAL A 1 189 ? -3.103 8.696 -8.380 1.00 80.44 189 VAL A CA 1
ATOM 1473 C C . VAL A 1 189 ? -1.807 8.960 -7.604 1.00 80.44 189 VAL A C 1
ATOM 1475 O O . VAL A 1 189 ? -0.994 9.782 -8.029 1.00 80.44 189 VAL A O 1
ATOM 1478 N N . PRO A 1 190 ? -1.604 8.283 -6.459 1.00 76.75 190 PRO A N 1
ATOM 1479 C CA . PRO A 1 190 ? -0.498 8.572 -5.552 1.00 76.75 190 PRO A CA 1
ATOM 1480 C C . PRO A 1 190 ? 0.828 7.897 -5.931 1.00 76.75 190 PRO A C 1
ATOM 1482 O O . PRO A 1 190 ? 1.813 8.057 -5.208 1.00 76.75 190 PRO A O 1
ATOM 1485 N N . ASN A 1 191 ? 0.867 7.134 -7.029 1.00 79.12 191 ASN A N 1
ATOM 1486 C CA . ASN A 1 191 ? 2.088 6.510 -7.526 1.00 79.12 191 ASN A CA 1
ATOM 1487 C C . ASN A 1 191 ? 2.578 7.199 -8.797 1.00 79.12 191 ASN A C 1
ATOM 1489 O O . ASN A 1 191 ? 1.822 7.378 -9.751 1.00 79.12 191 ASN A O 1
ATOM 1493 N N . SER A 1 192 ? 3.862 7.541 -8.826 1.00 74.69 192 SER A N 1
ATOM 1494 C CA . SER A 1 192 ? 4.541 8.007 -10.035 1.00 74.69 192 SER A CA 1
ATOM 1495 C C . SER A 1 192 ? 5.548 6.971 -10.506 1.00 74.69 192 SER A C 1
ATOM 1497 O O . SER A 1 192 ? 6.130 6.243 -9.704 1.00 74.69 192 SER A O 1
ATOM 1499 N N . VAL A 1 193 ? 5.810 6.947 -11.807 1.00 68.94 193 VAL A N 1
ATOM 1500 C CA . VAL A 1 193 ? 7.019 6.305 -12.332 1.00 68.94 193 VAL A CA 1
ATOM 1501 C C . VAL A 1 193 ? 8.177 7.284 -12.164 1.00 68.94 193 VAL A C 1
ATOM 1503 O O . VAL A 1 193 ? 7.985 8.495 -12.281 1.00 68.94 193 VAL A O 1
ATOM 1506 N N . ARG A 1 194 ? 9.372 6.768 -11.874 1.00 64.62 194 ARG A N 1
ATOM 1507 C CA . ARG A 1 194 ? 10.615 7.549 -11.851 1.00 64.62 194 ARG A CA 1
ATOM 1508 C C . ARG A 1 194 ? 10.753 8.430 -13.101 1.00 64.62 194 ARG A C 1
ATOM 1510 O O . ARG A 1 194 ? 10.768 7.919 -14.219 1.00 64.62 194 ARG A O 1
ATOM 1517 N N . SER A 1 195 ? 10.879 9.743 -12.899 1.00 49.97 195 SER A N 1
ATOM 1518 C CA . SER A 1 195 ? 11.036 10.738 -13.972 1.00 49.97 195 SER A CA 1
ATOM 1519 C C . SER A 1 195 ? 12.437 10.756 -14.583 1.00 49.97 195 SER A C 1
ATOM 1521 O O . SER A 1 195 ? 12.602 11.222 -15.702 1.00 49.97 195 SER A O 1
ATOM 1523 N N . ASP A 1 196 ? 13.444 10.240 -13.873 1.00 56.09 196 ASP A N 1
ATOM 1524 C CA . ASP A 1 196 ? 14.805 10.054 -14.395 1.00 56.09 196 ASP A CA 1
ATOM 1525 C C . ASP A 1 196 ? 14.934 8.816 -15.294 1.00 56.09 196 ASP A C 1
ATOM 1527 O O . ASP A 1 196 ? 16.026 8.487 -15.752 1.00 56.09 196 ASP A O 1
ATOM 1531 N N . GLY A 1 197 ? 13.800 8.170 -15.588 1.00 49.84 197 GLY A N 1
ATOM 1532 C CA . GLY A 1 197 ? 13.662 7.306 -16.741 1.00 49.84 197 GLY A CA 1
ATOM 1533 C C . GLY A 1 197 ? 14.527 6.067 -16.639 1.00 49.84 197 GLY A C 1
ATOM 1534 O O . GLY A 1 197 ? 15.344 5.854 -17.525 1.00 49.84 197 GLY A O 1
ATOM 1535 N N . THR A 1 198 ? 14.321 5.272 -15.581 1.00 55.09 198 THR A N 1
ATOM 1536 C CA . THR A 1 198 ? 14.212 3.794 -15.560 1.00 55.09 198 THR A CA 1
ATOM 1537 C C . THR A 1 198 ? 14.872 3.132 -14.357 1.00 55.09 198 THR A C 1
ATOM 1539 O O . THR A 1 198 ? 15.829 3.669 -13.798 1.00 55.09 198 THR A O 1
ATOM 1542 N N . PRO A 1 199 ? 14.422 1.917 -13.979 1.00 57.06 199 PRO A N 1
ATOM 1543 C CA . PRO A 1 199 ? 15.325 1.021 -13.283 1.00 57.06 199 PRO A CA 1
ATOM 1544 C C . PRO A 1 199 ? 16.618 0.878 -14.085 1.00 57.06 199 PRO A C 1
ATOM 1546 O O . PRO A 1 199 ? 16.633 0.849 -15.315 1.00 57.06 199 PRO A O 1
ATOM 1549 N N . TRP A 1 200 ? 17.717 0.768 -13.375 1.00 57.41 200 TRP A N 1
ATOM 1550 C CA . TRP A 1 200 ? 18.975 0.372 -13.960 1.00 57.41 200 TRP A CA 1
ATOM 1551 C C . TRP A 1 200 ? 19.513 -0.787 -13.141 1.00 57.41 200 TRP A C 1
ATOM 1553 O O . TRP A 1 200 ? 19.187 -0.925 -11.960 1.00 57.41 200 TRP A O 1
ATOM 1563 N N . TYR A 1 201 ? 20.292 -1.644 -13.781 1.00 58.59 201 TYR A N 1
ATOM 1564 C CA . TYR A 1 201 ? 21.048 -2.681 -13.106 1.00 58.59 201 TYR A CA 1
ATOM 1565 C C . TYR A 1 201 ? 22.496 -2.656 -13.561 1.00 58.59 201 TYR A C 1
ATOM 1567 O O . TYR A 1 201 ? 22.813 -2.170 -14.642 1.00 58.59 201 TYR A O 1
ATOM 1575 N N . PHE A 1 202 ? 23.378 -3.167 -12.714 1.00 53.44 202 PHE A N 1
ATOM 1576 C CA . PHE A 1 202 ? 24.730 -3.497 -13.120 1.00 53.44 202 PHE A CA 1
ATOM 1577 C C . PHE A 1 202 ? 24.741 -4.962 -13.546 1.00 53.44 202 PHE A C 1
ATOM 1579 O O . PHE A 1 202 ? 24.375 -5.837 -12.762 1.00 53.44 202 PHE A O 1
ATOM 1586 N N . ASP A 1 203 ? 25.080 -5.220 -14.801 1.00 55.22 203 ASP A N 1
ATOM 1587 C CA . ASP A 1 203 ? 25.203 -6.571 -15.323 1.00 55.22 203 ASP A CA 1
ATOM 1588 C C . ASP A 1 203 ? 26.585 -7.112 -14.945 1.00 55.22 203 ASP A C 1
ATOM 1590 O O . ASP A 1 203 ? 27.601 -6.672 -15.481 1.00 55.22 203 ASP A O 1
ATOM 1594 N N . GLY A 1 204 ? 26.646 -8.050 -13.997 1.00 52.09 204 GLY A N 1
ATOM 1595 C CA . GLY A 1 204 ? 27.914 -8.643 -13.573 1.00 52.09 204 GLY A CA 1
ATOM 1596 C C . GLY A 1 204 ? 28.616 -9.453 -14.669 1.00 52.09 204 GLY A C 1
ATOM 1597 O O . GLY A 1 204 ? 29.834 -9.606 -14.608 1.00 52.09 204 GLY A O 1
ATOM 1598 N N . MET A 1 205 ? 27.879 -9.937 -15.678 1.00 55.94 205 MET A N 1
ATOM 1599 C CA . MET A 1 205 ? 28.434 -10.711 -16.792 1.00 55.94 205 MET A CA 1
ATOM 1600 C C . MET A 1 205 ? 29.095 -9.810 -17.835 1.00 55.94 205 MET A C 1
ATOM 1602 O O . MET A 1 205 ? 30.162 -10.152 -18.343 1.00 55.94 205 MET A O 1
ATOM 1606 N N . THR A 1 206 ? 28.478 -8.672 -18.166 1.00 69.25 206 THR A N 1
ATOM 1607 C CA . THR A 1 206 ? 29.030 -7.729 -19.160 1.00 69.25 206 THR A CA 1
ATOM 1608 C C . THR A 1 206 ? 29.877 -6.621 -18.533 1.00 69.25 206 THR A C 1
ATOM 1610 O O . THR A 1 206 ? 30.673 -5.991 -19.224 1.00 69.25 206 THR A O 1
ATOM 1613 N N . GLY A 1 207 ? 29.738 -6.386 -17.226 1.00 62.31 207 GLY A N 1
ATOM 1614 C CA . GLY A 1 207 ? 30.347 -5.260 -16.521 1.00 62.31 207 GLY A CA 1
ATOM 1615 C C . GLY A 1 207 ? 29.696 -3.911 -16.845 1.00 62.31 207 GLY A C 1
ATOM 1616 O O . GLY A 1 207 ? 30.277 -2.867 -16.543 1.00 62.31 207 GLY A O 1
ATOM 1617 N N . GLU A 1 208 ? 28.520 -3.909 -17.477 1.00 65.31 208 GLU A N 1
ATOM 1618 C CA . GLU A 1 208 ? 27.854 -2.697 -17.947 1.00 65.31 208 GLU A CA 1
ATOM 1619 C C . GLU A 1 208 ? 26.722 -2.251 -17.017 1.00 65.31 208 GLU A C 1
ATOM 1621 O O . GLU A 1 208 ? 25.988 -3.046 -16.428 1.00 65.31 208 GLU A O 1
ATOM 1626 N N . LEU A 1 209 ? 26.542 -0.933 -16.919 1.00 60.72 209 LEU A N 1
ATOM 1627 C CA . LEU A 1 209 ? 25.371 -0.332 -16.293 1.00 60.72 209 LEU A CA 1
ATOM 1628 C C . LEU A 1 209 ? 24.222 -0.299 -17.308 1.00 60.72 209 LEU A C 1
ATOM 1630 O O . LEU A 1 209 ? 24.153 0.595 -18.154 1.00 60.72 209 LEU A O 1
ATOM 1634 N N . ILE A 1 210 ? 23.297 -1.244 -17.203 1.00 60.91 210 ILE A N 1
ATOM 1635 C CA . ILE A 1 210 ? 22.123 -1.321 -18.063 1.00 60.91 210 ILE A CA 1
ATOM 1636 C C . ILE A 1 210 ? 21.028 -0.432 -17.487 1.00 60.91 210 ILE A C 1
ATOM 1638 O O . ILE A 1 210 ? 20.388 -0.759 -16.490 1.00 60.91 210 ILE A O 1
ATOM 1642 N N . ARG A 1 211 ? 20.798 0.710 -18.132 1.00 64.19 211 ARG A N 1
ATOM 1643 C CA . ARG A 1 211 ? 19.617 1.546 -17.897 1.00 64.19 211 ARG A CA 1
ATOM 1644 C C . ARG A 1 211 ? 18.518 1.045 -18.816 1.00 64.19 211 ARG A C 1
ATOM 1646 O O . ARG A 1 211 ? 18.751 0.937 -20.023 1.00 64.19 211 ARG A O 1
ATOM 1653 N N . PHE A 1 212 ? 17.324 0.755 -18.297 1.00 58.44 212 PHE A N 1
ATOM 1654 C CA . PHE A 1 212 ? 16.209 0.596 -19.227 1.00 58.44 212 PHE A CA 1
ATOM 1655 C C . PHE A 1 212 ? 16.011 1.952 -19.938 1.00 58.44 212 PHE A C 1
ATOM 1657 O O . PHE A 1 212 ? 16.412 3.004 -19.465 1.00 58.44 212 PHE A O 1
ATOM 1664 N N . SER A 1 213 ? 15.416 1.998 -21.113 1.00 53.56 213 SER A N 1
ATOM 1665 C CA . SER A 1 213 ? 14.903 3.272 -21.624 1.00 53.56 213 SER A CA 1
ATOM 1666 C C . SER A 1 213 ? 13.395 3.140 -21.595 1.00 53.56 213 SER A C 1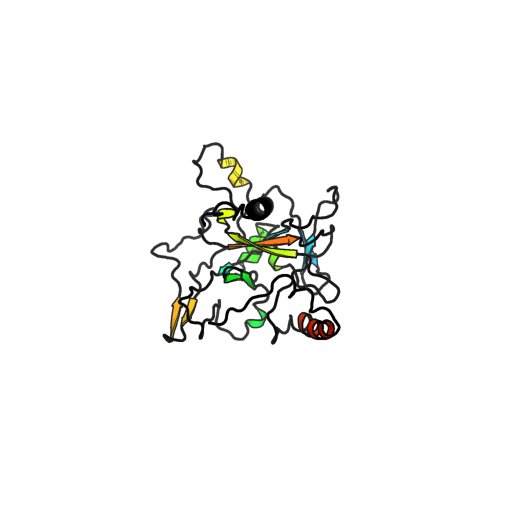
ATOM 1668 O O . SER A 1 213 ? 12.858 2.264 -22.267 1.00 53.56 213 SER A O 1
ATOM 1670 N N . VAL A 1 214 ? 12.687 3.973 -20.815 1.00 49.84 214 VAL A N 1
ATOM 1671 C CA . VAL A 1 214 ? 11.211 4.045 -20.929 1.00 49.84 214 VAL A CA 1
ATOM 1672 C C . VAL A 1 214 ? 10.829 4.574 -22.320 1.00 49.84 214 VAL A C 1
ATOM 1674 O O . VAL A 1 214 ? 9.688 4.440 -22.751 1.00 49.84 214 VAL A O 1
ATOM 1677 N N . HIS A 1 215 ? 11.784 5.133 -23.068 1.00 48.00 215 HIS A N 1
ATOM 1678 C CA . HIS A 1 215 ? 11.527 5.817 -24.320 1.00 48.00 215 HIS A CA 1
ATOM 1679 C C . HIS A 1 215 ? 12.295 5.212 -25.494 1.00 48.00 215 HIS A C 1
ATOM 1681 O O . HIS A 1 215 ? 13.455 5.529 -25.729 1.00 48.00 215 HIS A O 1
ATOM 1687 N N . GLY A 1 216 ? 11.568 4.480 -26.338 1.00 41.91 216 GLY A N 1
ATOM 1688 C CA . GLY A 1 216 ? 11.548 4.900 -27.734 1.00 41.91 216 GLY A CA 1
ATOM 1689 C C . GLY A 1 216 ? 10.838 6.258 -27.796 1.00 41.91 216 GLY A C 1
ATOM 1690 O O . GLY A 1 216 ? 9.640 6.327 -27.559 1.00 41.91 216 GLY A O 1
ATOM 1691 N N . ASN A 1 217 ? 11.585 7.341 -28.018 1.00 38.22 217 ASN A N 1
ATOM 1692 C CA . ASN A 1 217 ? 11.108 8.667 -28.453 1.00 38.22 217 ASN A CA 1
ATOM 1693 C C . ASN A 1 217 ? 9.906 9.321 -27.725 1.00 38.22 217 ASN A C 1
ATOM 1695 O O . ASN A 1 217 ? 9.099 9.989 -28.366 1.00 38.22 217 ASN A O 1
ATOM 1699 N N . GLN A 1 218 ? 9.793 9.206 -26.401 1.00 42.44 218 GLN A N 1
ATOM 1700 C CA . GLN A 1 218 ? 8.812 9.960 -25.600 1.00 42.44 218 GLN A CA 1
ATOM 1701 C C . GLN A 1 218 ? 9.473 10.728 -24.446 1.00 42.44 218 GLN A C 1
ATOM 1703 O O . GLN A 1 218 ? 8.962 10.770 -23.335 1.00 42.44 218 GLN A O 1
ATOM 1708 N N . ALA A 1 219 ? 10.629 11.347 -24.706 1.00 36.25 219 ALA A N 1
ATOM 1709 C CA . ALA A 1 219 ? 11.172 12.344 -23.789 1.00 36.25 219 ALA A CA 1
ATOM 1710 C C . ALA A 1 219 ? 10.090 13.405 -23.492 1.00 36.25 219 ALA A C 1
ATOM 1712 O O . ALA A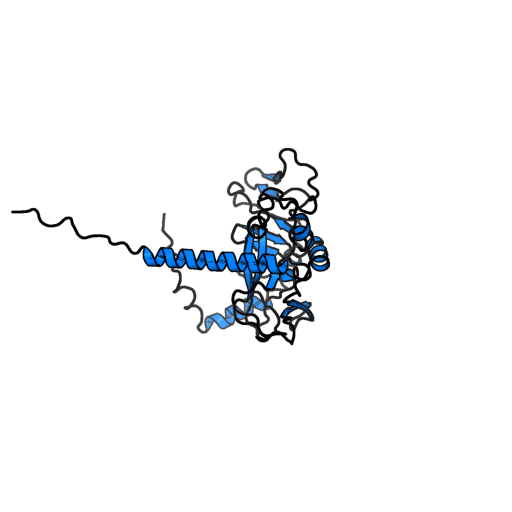 1 219 ? 9.446 13.901 -24.414 1.00 36.25 219 ALA A O 1
ATOM 1713 N N . ASP A 1 220 ? 9.887 13.696 -22.208 1.00 35.94 220 ASP A N 1
ATOM 1714 C CA . ASP A 1 220 ? 8.943 14.681 -21.664 1.00 35.94 220 ASP A CA 1
ATOM 1715 C C . ASP A 1 220 ? 7.449 14.322 -21.640 1.00 35.94 220 ASP A C 1
ATOM 1717 O O . ASP A 1 220 ? 6.589 15.196 -21.765 1.00 35.94 220 ASP A O 1
ATOM 1721 N N . VAL A 1 221 ? 7.094 13.082 -21.284 1.00 41.44 221 VAL A N 1
ATOM 1722 C CA . VAL A 1 221 ? 5.828 12.890 -20.549 1.00 41.44 221 VAL A CA 1
ATOM 1723 C C . VAL A 1 221 ? 6.064 13.277 -19.088 1.00 41.44 221 VAL A C 1
ATOM 1725 O O . VAL A 1 221 ? 6.072 12.449 -18.178 1.00 41.44 221 VAL A O 1
ATOM 1728 N N . ALA A 1 222 ? 6.212 14.583 -18.839 1.00 38.78 222 ALA A N 1
ATOM 1729 C CA . ALA A 1 222 ? 5.597 15.136 -17.642 1.00 38.78 222 ALA A CA 1
ATOM 1730 C C . ALA A 1 222 ? 4.174 14.590 -17.670 1.00 38.78 222 ALA A C 1
ATOM 1732 O O . ALA A 1 222 ? 3.484 14.862 -18.650 1.00 38.78 222 ALA A O 1
ATOM 1733 N N . CYS A 1 223 ? 3.789 13.739 -16.710 1.00 39.12 223 CYS A N 1
ATOM 1734 C CA . CYS A 1 223 ? 2.445 13.180 -16.674 1.00 39.12 223 CYS A CA 1
ATOM 1735 C C . CYS A 1 223 ? 1.468 14.342 -16.871 1.00 39.12 223 CYS A C 1
ATOM 1737 O O . CYS A 1 223 ? 1.219 15.119 -15.944 1.00 39.12 223 CYS A O 1
ATOM 1739 N N . SER A 1 224 ? 0.942 14.477 -18.096 1.00 41.97 224 SER A N 1
ATOM 1740 C CA . SER A 1 224 ? -0.316 15.153 -18.347 1.00 41.97 224 SER A CA 1
ATOM 1741 C C . SER A 1 224 ? -1.210 14.630 -17.243 1.00 41.97 224 SER A C 1
ATOM 1743 O O . SER A 1 224 ? -1.234 13.415 -17.032 1.00 41.97 224 SER A O 1
ATOM 1745 N N . ARG A 1 225 ? -1.817 15.535 -16.467 1.00 49.78 225 ARG A N 1
ATOM 1746 C CA . ARG A 1 225 ? -2.414 15.276 -15.141 1.00 49.78 225 ARG A CA 1
ATOM 1747 C C . ARG A 1 225 ? -3.288 14.011 -15.042 1.00 49.78 225 ARG A C 1
ATOM 1749 O O . ARG A 1 225 ? -3.598 13.610 -13.928 1.00 49.78 225 ARG A O 1
ATOM 1756 N N . ASN A 1 226 ? -3.666 13.402 -16.165 1.00 49.81 226 ASN A N 1
ATOM 1757 C CA . ASN A 1 226 ? -4.666 12.360 -16.286 1.00 49.81 226 ASN A CA 1
ATOM 1758 C C . ASN A 1 226 ? -4.224 11.078 -17.028 1.00 49.81 226 ASN A C 1
ATOM 1760 O O . ASN A 1 226 ? -5.037 10.158 -17.092 1.00 49.81 226 ASN A O 1
ATOM 1764 N N . GLU A 1 227 ? -3.001 10.970 -17.571 1.00 56.16 227 GLU A N 1
ATOM 1765 C CA . GLU A 1 227 ? -2.559 9.753 -18.282 1.00 56.16 227 GLU A CA 1
ATOM 1766 C C . GLU A 1 227 ? -1.561 8.947 -17.449 1.00 56.16 227 GLU A C 1
ATOM 1768 O O . GLU A 1 227 ? -0.407 9.329 -17.256 1.00 56.16 227 GLU A O 1
ATOM 1773 N N . ILE A 1 228 ? -2.025 7.812 -16.930 1.00 58.97 228 ILE A N 1
ATOM 1774 C CA . ILE A 1 228 ? -1.191 6.880 -16.174 1.00 58.97 228 ILE A CA 1
ATOM 1775 C C . ILE A 1 228 ? -0.542 5.915 -17.161 1.00 58.97 228 ILE A C 1
ATOM 1777 O O . ILE A 1 228 ? -1.264 5.296 -17.948 1.00 58.97 228 ILE A O 1
ATOM 1781 N N . PRO A 1 229 ? 0.790 5.724 -17.114 1.00 63.84 229 PRO A N 1
ATOM 1782 C CA . PRO A 1 229 ? 1.442 4.729 -17.948 1.00 63.84 229 PRO A CA 1
ATOM 1783 C C . PRO A 1 229 ? 0.769 3.351 -17.794 1.00 63.84 229 PRO A C 1
ATOM 1785 O O . PRO A 1 229 ? 0.418 2.951 -16.681 1.00 63.84 229 PRO A O 1
ATOM 1788 N N . PRO A 1 230 ? 0.626 2.563 -18.872 1.00 61.34 230 PRO A N 1
ATOM 1789 C CA . PRO A 1 230 ? -0.215 1.358 -18.897 1.00 61.34 230 PRO A CA 1
ATOM 1790 C C . PRO A 1 230 ? 0.247 0.216 -17.972 1.00 61.34 230 PRO A C 1
ATOM 1792 O O . PRO A 1 230 ? -0.391 -0.835 -17.937 1.00 61.34 230 PRO A O 1
ATOM 1795 N N . LYS A 1 231 ? 1.368 0.388 -17.262 1.00 76.06 231 LYS A N 1
ATOM 1796 C CA . LYS A 1 231 ? 2.019 -0.626 -16.424 1.00 76.06 231 LYS A CA 1
ATOM 1797 C C . LYS A 1 231 ? 2.396 -0.120 -15.025 1.00 76.06 231 LYS A C 1
ATOM 1799 O O . LYS A 1 231 ? 3.242 -0.734 -14.380 1.00 76.06 231 LYS A O 1
ATOM 1804 N N . VAL A 1 232 ? 1.831 1.000 -14.561 1.00 83.62 232 VAL A N 1
ATOM 1805 C CA . VAL A 1 232 ? 2.081 1.456 -13.183 1.00 83.62 232 VAL A CA 1
ATOM 1806 C C . VAL A 1 232 ? 1.301 0.583 -12.213 1.00 83.62 232 VAL A C 1
ATOM 1808 O O . VAL A 1 232 ? 0.073 0.494 -12.295 1.00 83.62 232 VAL A O 1
ATOM 1811 N N . MET A 1 233 ? 2.028 -0.034 -11.287 1.00 88.56 233 MET A N 1
ATOM 1812 C CA . MET A 1 233 ? 1.437 -0.772 -10.182 1.00 88.56 233 MET A CA 1
ATOM 1813 C C . MET A 1 233 ? 1.073 0.186 -9.045 1.00 88.56 233 MET A C 1
ATOM 1815 O O . MET A 1 233 ? 1.819 1.114 -8.729 1.00 88.56 233 MET A O 1
ATOM 1819 N N . GLY A 1 234 ? -0.079 -0.055 -8.436 1.00 92.75 234 GLY A N 1
ATOM 1820 C CA . GLY A 1 234 ? -0.483 0.504 -7.158 1.00 92.75 234 GLY A CA 1
ATOM 1821 C C . GLY A 1 234 ? -0.490 -0.573 -6.082 1.00 92.75 234 GLY A C 1
ATOM 1822 O O . GLY A 1 234 ? -0.492 -1.775 -6.366 1.00 92.75 234 GLY A O 1
ATOM 1823 N N . ALA A 1 235 ? -0.512 -0.129 -4.832 1.00 95.81 235 ALA A N 1
ATOM 1824 C CA . ALA A 1 235 ? -0.757 -0.991 -3.692 1.00 95.81 235 ALA A CA 1
ATOM 1825 C C . ALA A 1 235 ? -1.762 -0.328 -2.751 1.00 95.81 235 ALA A C 1
ATOM 1827 O O . ALA A 1 235 ? -1.720 0.882 -2.515 1.00 95.81 235 ALA A O 1
ATOM 1828 N N . VAL A 1 236 ? -2.678 -1.133 -2.229 1.00 97.00 236 VAL A N 1
ATOM 1829 C CA . VAL A 1 236 ? -3.658 -0.726 -1.226 1.00 97.00 236 VAL A CA 1
ATOM 1830 C C . VAL A 1 236 ? -3.507 -1.619 -0.009 1.00 97.00 236 VAL A C 1
ATOM 1832 O O . VAL A 1 236 ? -3.249 -2.817 -0.134 1.00 97.00 236 VAL A O 1
ATOM 1835 N N . LEU A 1 237 ? -3.659 -1.029 1.169 1.00 97.50 237 LEU A N 1
ATOM 1836 C CA . LEU A 1 237 ? -3.747 -1.769 2.413 1.00 97.50 237 LEU A CA 1
ATOM 1837 C C . LEU A 1 237 ? -5.222 -2.011 2.702 1.00 97.50 237 LEU A C 1
ATOM 1839 O O . LEU A 1 237 ? -6.019 -1.065 2.720 1.00 97.50 237 LEU A O 1
ATOM 1843 N N . TYR A 1 238 ? -5.583 -3.270 2.914 1.00 97.25 238 TYR A N 1
ATOM 1844 C CA . TYR A 1 238 ? -6.945 -3.680 3.233 1.00 97.25 238 TYR A CA 1
ATOM 1845 C C . TYR A 1 238 ? -6.995 -4.401 4.577 1.00 97.25 238 TYR A C 1
ATOM 1847 O O . TYR A 1 238 ? -6.003 -4.960 5.039 1.00 97.25 238 TYR A O 1
ATOM 1855 N N . ALA A 1 239 ? -8.157 -4.367 5.220 1.00 97.31 239 ALA A N 1
ATOM 1856 C CA . ALA A 1 239 ? -8.368 -4.996 6.515 1.00 97.31 239 ALA A CA 1
ATOM 1857 C C . ALA A 1 239 ? -8.295 -6.531 6.405 1.00 97.31 239 ALA A C 1
ATOM 1859 O O . ALA A 1 239 ? -9.113 -7.124 5.705 1.00 97.31 239 ALA A O 1
ATOM 1860 N N . SER A 1 240 ? -7.377 -7.197 7.111 1.00 96.50 240 SER A N 1
ATOM 1861 C CA . SER A 1 240 ? -7.304 -8.675 7.122 1.00 96.50 240 SER A CA 1
ATOM 1862 C C . SER A 1 240 ? -8.332 -9.315 8.063 1.00 96.50 240 SER A C 1
ATOM 1864 O O . SER A 1 240 ? -8.649 -10.498 7.973 1.00 96.50 240 SER A O 1
ATOM 1866 N N . ARG A 1 241 ? -8.905 -8.509 8.958 1.00 95.81 241 ARG A N 1
ATOM 1867 C CA . ARG A 1 241 ? -9.988 -8.864 9.879 1.00 95.81 241 ARG A CA 1
ATOM 1868 C C . ARG A 1 241 ? -10.897 -7.663 10.101 1.00 95.81 241 ARG A C 1
ATOM 1870 O O . ARG A 1 241 ? -10.630 -6.578 9.601 1.00 95.81 241 ARG A O 1
ATOM 1877 N N . ASP A 1 242 ? -11.928 -7.828 10.917 1.00 95.31 242 ASP A N 1
ATOM 1878 C CA . ASP A 1 242 ? -12.689 -6.682 11.404 1.00 95.31 242 ASP A CA 1
ATOM 1879 C C . ASP A 1 242 ? -11.800 -5.769 12.276 1.00 95.31 242 ASP A C 1
ATOM 1881 O O . ASP A 1 242 ? -11.136 -6.238 13.210 1.00 95.31 242 ASP A O 1
ATOM 1885 N N . ILE A 1 243 ? -11.805 -4.463 11.988 1.00 94.62 243 ILE A N 1
ATOM 1886 C CA . ILE A 1 243 ? -10.999 -3.442 12.682 1.00 94.62 243 ILE A CA 1
ATOM 1887 C C . ILE A 1 243 ? -11.921 -2.391 13.291 1.00 94.62 243 ILE A C 1
ATOM 1889 O O . ILE A 1 243 ? -12.806 -1.865 12.614 1.00 94.62 243 ILE A O 1
ATOM 1893 N N . ARG A 1 244 ? -11.741 -2.069 14.572 1.00 93.69 244 ARG A N 1
ATOM 1894 C CA . ARG A 1 244 ? -12.608 -1.112 15.276 1.00 93.69 244 ARG A CA 1
ATOM 1895 C C . ARG A 1 244 ? -12.234 0.332 14.947 1.00 93.69 244 ARG A C 1
ATOM 1897 O O . ARG A 1 244 ? -11.085 0.643 14.649 1.00 93.69 244 ARG A O 1
ATOM 1904 N N . HIS A 1 245 ? -13.201 1.241 15.058 1.00 91.94 245 HIS A N 1
ATOM 1905 C CA . HIS A 1 245 ? -12.905 2.673 15.052 1.00 91.94 245 HIS A CA 1
ATOM 1906 C C . HIS A 1 245 ? -11.840 3.017 16.109 1.00 91.94 245 HIS A C 1
ATOM 1908 O O . HIS A 1 245 ? -11.933 2.571 17.253 1.00 91.94 245 HIS A O 1
ATOM 1914 N N . GLY A 1 246 ? -10.859 3.838 15.728 1.00 91.56 246 GLY A N 1
ATOM 1915 C CA . GLY A 1 246 ? -9.766 4.267 16.598 1.00 91.56 246 GLY A CA 1
ATOM 1916 C C . GLY A 1 246 ? -8.646 3.242 16.772 1.00 91.56 246 GLY A C 1
ATOM 1917 O O . GLY A 1 246 ? -7.666 3.552 17.442 1.00 91.56 246 GLY A O 1
ATOM 1918 N N . GLU A 1 247 ? -8.761 2.053 16.178 1.00 94.19 247 GLU A N 1
ATOM 1919 C CA . GLU A 1 247 ? -7.697 1.052 16.189 1.00 94.19 247 GLU A CA 1
ATOM 1920 C C . GLU A 1 247 ? -6.569 1.445 15.220 1.00 94.19 247 GLU A C 1
ATOM 1922 O O . GLU A 1 247 ? -6.825 1.964 14.127 1.00 94.19 247 GLU A O 1
ATOM 1927 N N . GLU A 1 248 ? -5.321 1.222 15.638 1.00 95.62 248 GLU A N 1
ATOM 1928 C CA . GLU A 1 248 ? -4.132 1.436 14.808 1.00 95.62 248 GLU A CA 1
ATOM 1929 C C . GLU A 1 248 ? -3.979 0.307 13.785 1.00 95.62 248 GLU A C 1
ATOM 1931 O O . GLU A 1 248 ? -4.261 -0.858 14.077 1.00 95.62 248 GLU A O 1
ATOM 1936 N N . LEU A 1 249 ? -3.544 0.659 12.579 1.00 96.31 249 LEU A N 1
ATOM 1937 C CA . LEU A 1 249 ? -3.244 -0.284 11.515 1.00 96.31 249 LEU A CA 1
ATOM 1938 C C . LEU A 1 249 ? -1.805 -0.777 11.642 1.00 96.31 249 LEU A C 1
ATOM 1940 O O . LEU A 1 249 ? -0.880 0.021 11.798 1.00 96.31 249 LEU A O 1
ATOM 1944 N N . PHE A 1 250 ? -1.629 -2.087 11.506 1.00 95.75 250 PHE A N 1
ATOM 1945 C CA . PHE A 1 250 ? -0.340 -2.755 11.576 1.00 95.75 250 PHE A CA 1
ATOM 1946 C C . PHE A 1 250 ? -0.161 -3.726 10.415 1.00 95.75 250 PHE A C 1
ATOM 1948 O O . PHE A 1 250 ? -1.000 -4.605 10.196 1.00 95.75 250 PHE A O 1
ATOM 1955 N N . LEU A 1 251 ? 0.961 -3.586 9.714 1.00 95.00 251 LEU A N 1
ATOM 1956 C CA . LEU A 1 251 ? 1.356 -4.413 8.580 1.00 95.00 251 LEU A CA 1
ATOM 1957 C C . LEU A 1 251 ? 2.556 -5.287 8.963 1.00 95.00 251 LEU A C 1
ATOM 1959 O O . LEU A 1 251 ? 3.559 -4.791 9.474 1.00 95.00 251 LEU A O 1
ATOM 1963 N N . ASP A 1 252 ? 2.501 -6.588 8.683 1.00 91.56 252 ASP A N 1
ATOM 1964 C CA . ASP A 1 252 ? 3.719 -7.401 8.723 1.00 91.56 252 ASP A CA 1
ATOM 1965 C C . ASP A 1 252 ? 4.625 -6.998 7.550 1.00 91.56 252 ASP A C 1
ATOM 1967 O O . ASP A 1 252 ? 4.213 -7.067 6.394 1.00 91.56 252 ASP A O 1
ATOM 1971 N N . TYR A 1 253 ? 5.851 -6.553 7.838 1.00 89.94 253 TYR A N 1
ATOM 1972 C CA . TYR A 1 253 ? 6.776 -6.109 6.791 1.00 89.94 253 TYR A CA 1
ATOM 1973 C C . TYR A 1 253 ? 7.425 -7.294 6.064 1.00 89.94 253 TYR A C 1
ATOM 1975 O O . TYR A 1 253 ? 8.061 -7.091 5.032 1.00 89.94 253 TYR A O 1
ATOM 1983 N N . GLY A 1 254 ? 7.288 -8.519 6.587 1.00 84.94 254 GLY A N 1
ATOM 1984 C CA . GLY A 1 254 ? 7.719 -9.735 5.904 1.00 84.94 254 GLY A CA 1
ATOM 1985 C C . GLY A 1 254 ? 9.222 -9.792 5.617 1.00 84.94 254 GLY A C 1
ATOM 1986 O O . GLY A 1 254 ? 9.625 -10.321 4.581 1.00 84.94 254 GLY A O 1
ATOM 1987 N N . LEU A 1 255 ? 10.066 -9.232 6.494 1.00 80.56 255 LEU A N 1
ATOM 1988 C CA . LEU A 1 255 ? 11.516 -9.242 6.278 1.00 80.56 255 LEU A CA 1
ATOM 1989 C C . LEU A 1 255 ? 12.058 -10.682 6.266 1.00 80.56 255 LEU A C 1
ATOM 1991 O O . LEU A 1 255 ? 11.890 -11.441 7.224 1.00 80.56 255 LEU A O 1
ATOM 1995 N N . LEU A 1 256 ? 12.739 -11.046 5.177 1.00 74.06 256 LEU A N 1
ATOM 1996 C CA . LEU A 1 256 ? 13.261 -12.391 4.933 1.00 74.06 256 LEU A CA 1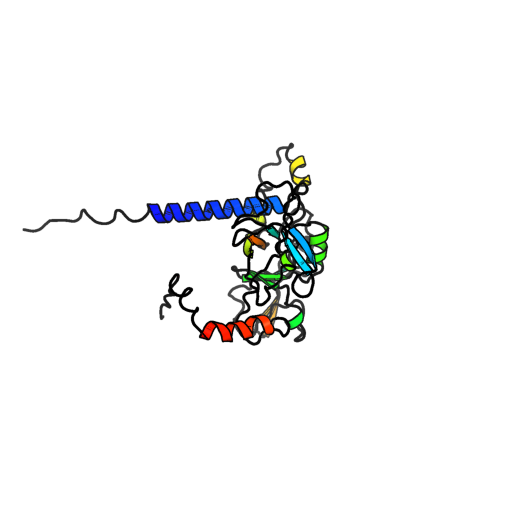
ATOM 1997 C C . LEU A 1 256 ? 14.575 -12.630 5.693 1.00 74.06 256 LEU A C 1
ATOM 1999 O O . LEU A 1 256 ? 15.657 -12.573 5.120 1.00 74.06 256 LEU A O 1
ATOM 2003 N N . GLY A 1 257 ? 14.464 -12.931 6.987 1.00 70.19 257 GLY A N 1
ATOM 2004 C CA . GLY A 1 257 ? 15.569 -13.444 7.800 1.00 70.19 257 GLY A CA 1
ATOM 2005 C C . GLY A 1 257 ? 16.724 -12.459 8.072 1.00 70.19 257 GLY A C 1
ATOM 2006 O O . GLY A 1 257 ? 16.749 -11.334 7.575 1.00 70.19 257 GLY A O 1
ATOM 2007 N N . PRO A 1 258 ? 17.679 -12.854 8.932 1.00 73.06 258 PRO A N 1
ATOM 2008 C CA . PRO A 1 258 ? 18.805 -12.007 9.313 1.00 73.06 258 PRO A CA 1
ATOM 2009 C C . PRO A 1 258 ? 19.869 -11.865 8.198 1.00 73.06 258 PRO A C 1
ATOM 2011 O O . PRO A 1 258 ? 20.018 -12.772 7.379 1.00 73.06 258 PRO A O 1
ATOM 2014 N N . PRO A 1 259 ? 20.683 -10.785 8.219 1.00 74.38 259 PRO A N 1
ATOM 2015 C CA . PRO A 1 259 ? 20.684 -9.728 9.230 1.00 74.38 259 PRO A CA 1
ATOM 2016 C C . PRO A 1 259 ? 19.561 -8.708 9.006 1.00 74.38 259 PRO A C 1
ATOM 2018 O O . PRO A 1 259 ? 19.443 -8.108 7.941 1.00 74.38 259 PRO A O 1
ATOM 2021 N N . PHE A 1 260 ? 18.766 -8.464 10.048 1.00 77.75 260 PHE A N 1
ATOM 2022 C CA . PHE A 1 260 ? 17.729 -7.439 10.006 1.00 77.75 260 PHE A CA 1
ATOM 2023 C C . PHE A 1 260 ? 18.332 -6.034 10.159 1.00 77.75 260 PHE A C 1
ATOM 2025 O O . PHE A 1 260 ? 19.314 -5.863 10.895 1.00 77.75 260 PHE A O 1
ATOM 2032 N N . PRO A 1 261 ? 17.724 -5.002 9.544 1.00 75.50 261 PRO A N 1
ATOM 2033 C CA . PRO A 1 261 ? 18.067 -3.614 9.828 1.00 75.50 261 PRO A CA 1
ATOM 2034 C C . PRO A 1 261 ? 17.962 -3.307 11.326 1.00 75.50 261 PRO A C 1
ATOM 2036 O O . PRO A 1 261 ? 17.091 -3.844 12.011 1.00 75.50 261 PRO A O 1
ATOM 2039 N N . LYS A 1 262 ? 18.806 -2.403 11.845 1.00 81.00 262 LYS A N 1
ATOM 2040 C CA . LYS A 1 262 ? 18.835 -2.058 13.284 1.00 81.00 262 LYS A CA 1
ATOM 2041 C C . LYS A 1 262 ? 17.455 -1.685 13.834 1.00 81.00 262 LYS A C 1
ATOM 2043 O O . LYS A 1 262 ? 17.127 -2.070 14.952 1.00 81.00 262 LYS A O 1
ATOM 2048 N N . TRP A 1 263 ? 16.657 -0.973 13.038 1.00 79.31 263 TRP A N 1
ATOM 2049 C CA . TRP A 1 263 ? 15.304 -0.549 13.391 1.00 79.31 263 TRP A CA 1
ATOM 2050 C C . TRP A 1 263 ? 14.295 -1.710 13.447 1.00 79.31 263 TRP A C 1
ATOM 2052 O O . TRP A 1 263 ? 13.369 -1.652 14.248 1.00 79.31 263 TRP A O 1
ATOM 2062 N N . ALA A 1 264 ? 14.501 -2.779 12.669 1.00 80.81 264 ALA A N 1
ATOM 2063 C CA . ALA A 1 264 ? 13.628 -3.959 12.624 1.00 80.81 264 ALA A CA 1
ATOM 2064 C C . ALA A 1 264 ? 14.094 -5.109 13.528 1.00 80.81 264 ALA A C 1
ATOM 2066 O O . ALA A 1 264 ? 13.332 -6.031 13.820 1.00 80.81 264 ALA A O 1
ATOM 2067 N N . LYS A 1 265 ? 15.361 -5.081 13.953 1.00 81.56 265 LYS A N 1
ATOM 2068 C CA . LYS A 1 265 ? 16.037 -6.176 14.658 1.00 81.56 265 LYS A CA 1
ATOM 2069 C C . LYS A 1 265 ? 15.239 -6.687 15.863 1.00 81.56 265 LYS A C 1
ATOM 2071 O O . LYS A 1 265 ? 15.029 -7.889 16.009 1.00 81.56 265 LYS A O 1
ATOM 2076 N N . GLY A 1 266 ? 14.726 -5.769 16.683 1.00 80.12 266 GLY A N 1
ATOM 2077 C CA . GLY A 1 266 ? 13.940 -6.108 17.871 1.00 80.12 266 GLY A CA 1
ATOM 2078 C C . GLY A 1 266 ? 12.603 -6.800 17.580 1.00 80.12 266 GLY A C 1
ATOM 2079 O O . GLY A 1 266 ? 12.094 -7.494 18.456 1.00 80.12 266 GLY A O 1
ATOM 2080 N N . TRP A 1 267 ? 12.047 -6.645 16.376 1.00 84.06 267 TRP A N 1
ATOM 2081 C CA . TRP A 1 267 ? 10.739 -7.192 16.003 1.00 84.06 267 TRP A CA 1
ATOM 2082 C C . TRP A 1 267 ? 10.826 -8.677 15.625 1.00 84.06 267 TRP A C 1
ATOM 2084 O O . TRP A 1 267 ? 10.012 -9.487 16.071 1.00 84.06 267 TRP A O 1
ATOM 2094 N N . TYR A 1 268 ? 11.858 -9.053 14.861 1.00 77.69 268 TYR A N 1
ATOM 2095 C CA . TYR A 1 268 ? 11.982 -10.393 14.272 1.00 77.69 268 TYR A CA 1
ATOM 2096 C C . TYR A 1 268 ? 12.899 -11.358 15.043 1.00 77.69 268 TYR A C 1
ATOM 2098 O O . TYR A 1 268 ? 12.700 -12.571 14.998 1.00 77.69 268 TYR A O 1
ATOM 2106 N N . GLU A 1 269 ? 13.893 -10.873 15.795 1.00 74.75 269 GLU A N 1
ATOM 2107 C CA . GLU A 1 269 ? 14.779 -11.773 16.561 1.00 74.75 269 GLU A CA 1
ATOM 2108 C C . GLU A 1 269 ? 14.072 -12.423 17.760 1.00 74.75 269 GLU A C 1
ATOM 2110 O O . GLU A 1 269 ? 14.415 -13.526 18.193 1.00 74.75 269 GLU A O 1
ATOM 2115 N N . GLN A 1 270 ? 13.042 -11.767 18.291 1.00 62.59 270 GLN A N 1
ATOM 2116 C CA . GLN A 1 270 ? 12.324 -12.245 19.471 1.00 62.59 270 GLN A CA 1
ATOM 2117 C C . GLN A 1 270 ? 11.239 -13.273 19.119 1.00 62.59 270 GLN A C 1
ATOM 2119 O O . GLN A 1 270 ? 10.977 -14.185 19.905 1.00 62.59 270 GLN A O 1
ATOM 2124 N N . THR A 1 271 ? 10.660 -13.194 17.918 1.00 57.81 271 THR A N 1
ATOM 2125 C CA . THR A 1 271 ? 9.684 -14.170 17.401 1.00 57.81 271 THR A CA 1
ATOM 2126 C C . THR A 1 271 ? 10.321 -15.521 17.073 1.00 57.81 271 THR A C 1
ATOM 2128 O O . THR A 1 271 ? 9.684 -16.558 17.262 1.00 57.81 271 THR A O 1
ATOM 2131 N N . ALA A 1 272 ? 11.597 -15.554 16.672 1.00 55.78 272 ALA A N 1
ATOM 2132 C CA . ALA A 1 272 ? 12.344 -16.805 16.498 1.00 55.78 272 ALA A CA 1
ATOM 2133 C C . ALA A 1 272 ? 12.511 -17.582 17.822 1.00 55.78 272 ALA A C 1
ATOM 2135 O O . ALA A 1 272 ? 12.475 -18.812 17.838 1.00 55.78 272 ALA A O 1
ATOM 2136 N N . SER A 1 273 ? 12.613 -16.870 18.951 1.00 52.28 273 SER A N 1
ATOM 2137 C CA . SER A 1 273 ? 12.772 -17.480 20.279 1.00 52.28 273 SER A CA 1
ATOM 2138 C C . SER A 1 273 ? 11.459 -18.032 20.858 1.00 52.28 273 SER A C 1
ATOM 2140 O O . SER A 1 273 ? 11.490 -18.982 21.641 1.00 52.28 273 SER A O 1
ATOM 2142 N N . SER A 1 274 ? 10.300 -17.480 20.474 1.00 51.50 274 SER A N 1
ATOM 2143 C CA . SER A 1 274 ? 8.979 -17.977 20.899 1.00 51.50 274 SER A CA 1
ATOM 2144 C C . SER A 1 274 ? 8.408 -19.060 19.975 1.00 51.50 274 SER A C 1
ATOM 2146 O O . SER A 1 274 ? 7.706 -19.953 20.452 1.00 51.50 274 SER A O 1
ATOM 2148 N N . ARG A 1 275 ? 8.748 -19.052 18.676 1.00 49.81 275 ARG A N 1
ATOM 2149 C CA . ARG A 1 275 ? 8.314 -20.082 17.709 1.00 49.81 275 ARG A CA 1
ATOM 2150 C C . ARG A 1 275 ? 8.872 -21.481 17.995 1.00 49.81 275 ARG A C 1
ATOM 2152 O O . ARG A 1 275 ? 8.198 -22.459 17.683 1.00 49.81 275 ARG A O 1
ATOM 2159 N N . ASN A 1 276 ? 10.004 -21.590 18.695 1.00 44.25 276 ASN A N 1
ATOM 2160 C CA . ASN A 1 276 ? 10.559 -22.869 19.166 1.00 44.25 276 ASN A CA 1
ATOM 2161 C C . ASN A 1 276 ? 9.767 -23.536 20.314 1.00 44.25 276 ASN A C 1
ATOM 2163 O O . ASN A 1 276 ? 10.198 -24.567 20.824 1.00 44.25 276 ASN A O 1
ATOM 2167 N N . LYS A 1 277 ? 8.612 -22.990 20.732 1.00 43.72 277 LYS A N 1
ATOM 2168 C CA . LYS A 1 277 ? 7.736 -23.609 21.747 1.00 43.72 277 LYS A CA 1
ATOM 2169 C C . LYS A 1 277 ? 6.348 -24.053 21.255 1.00 43.72 277 LYS A C 1
ATOM 2171 O O . LYS A 1 277 ? 5.532 -24.428 22.087 1.00 43.72 277 LYS A O 1
ATOM 2176 N N . GLY A 1 278 ? 6.105 -24.118 19.940 1.00 43.34 278 GLY A N 1
ATOM 2177 C CA . GLY A 1 278 ? 4.999 -24.933 19.399 1.00 43.34 278 GLY A CA 1
ATOM 2178 C C . GLY A 1 278 ? 3.990 -24.212 18.509 1.00 43.34 278 GLY A C 1
ATOM 2179 O O . GLY A 1 278 ? 2.803 -24.223 18.809 1.00 43.34 278 GLY A O 1
ATOM 2180 N N . SER A 1 279 ? 4.428 -23.594 17.407 1.00 43.34 279 SER A N 1
ATOM 2181 C CA . SER A 1 279 ? 3.483 -22.959 16.467 1.00 43.34 279 SER A CA 1
ATOM 2182 C C . SER A 1 279 ? 3.869 -23.052 14.981 1.00 43.34 279 SER A C 1
ATOM 2184 O O . SER A 1 279 ? 3.263 -22.363 14.162 1.00 43.34 279 SER A O 1
ATOM 2186 N N . PHE A 1 280 ? 4.851 -23.873 14.596 1.00 41.00 280 PHE A N 1
ATOM 2187 C CA . PHE A 1 280 ? 5.297 -23.949 13.194 1.00 41.00 280 PHE A CA 1
ATOM 2188 C C . PHE A 1 280 ? 4.595 -25.018 12.332 1.00 41.00 280 PHE A C 1
ATOM 2190 O O . PHE A 1 280 ? 4.944 -25.158 11.165 1.00 41.00 280 PHE A O 1
ATOM 2197 N N . ASP A 1 281 ? 3.576 -25.715 12.847 1.00 43.16 281 ASP A N 1
ATOM 2198 C CA . ASP A 1 281 ? 2.886 -26.761 12.069 1.00 43.16 281 ASP A CA 1
ATOM 2199 C C . ASP A 1 281 ? 1.702 -26.247 11.227 1.00 43.16 281 ASP A C 1
ATOM 2201 O O . ASP A 1 281 ? 1.292 -26.908 10.281 1.00 43.16 281 ASP A O 1
ATOM 2205 N N . TYR A 1 282 ? 1.177 -25.039 11.468 1.00 40.59 282 TYR A N 1
ATOM 2206 C CA . TYR A 1 282 ? -0.088 -24.634 10.826 1.00 40.59 282 TYR A CA 1
ATOM 2207 C C . TYR A 1 282 ? 0.040 -24.081 9.395 1.00 40.59 282 TYR A C 1
ATOM 2209 O O . TYR A 1 282 ? -0.946 -24.052 8.664 1.00 40.59 282 TYR A O 1
ATOM 2217 N N . PHE A 1 283 ? 1.227 -23.635 8.965 1.00 41.06 283 PHE A N 1
ATOM 2218 C CA . PHE A 1 283 ? 1.392 -22.997 7.645 1.00 41.06 283 PHE A CA 1
ATOM 2219 C C . PHE A 1 283 ? 1.898 -23.944 6.544 1.00 41.06 283 PHE A C 1
ATOM 2221 O O . PHE A 1 283 ? 1.713 -23.654 5.366 1.00 41.06 283 PHE A O 1
ATOM 2228 N N . ASN A 1 284 ? 2.472 -25.100 6.902 1.00 34.59 284 ASN A N 1
ATOM 2229 C C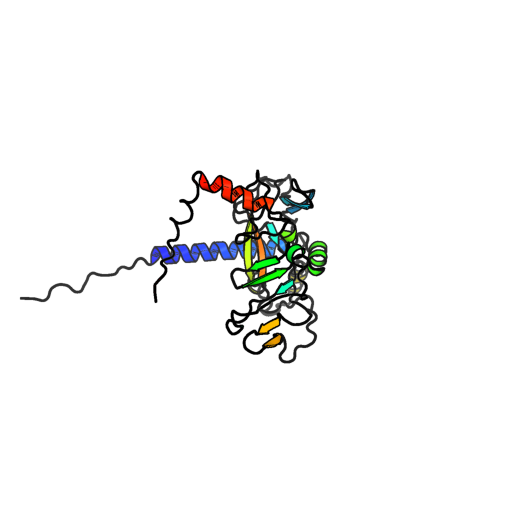A . ASN A 1 284 ? 2.932 -26.102 5.930 1.00 34.59 284 ASN A CA 1
ATOM 2230 C C . ASN A 1 284 ? 1.861 -27.146 5.558 1.00 34.59 284 ASN A C 1
ATOM 2232 O O . ASN A 1 284 ? 2.032 -27.853 4.567 1.00 34.59 284 ASN A O 1
ATOM 2236 N N . GLU A 1 285 ? 0.748 -27.236 6.294 1.00 38.84 285 GLU A N 1
ATOM 2237 C CA . GLU A 1 285 ? -0.312 -28.214 5.996 1.00 38.84 285 GLU A CA 1
ATOM 2238 C C . GLU A 1 285 ? -1.270 -27.778 4.873 1.00 38.84 285 GLU A C 1
ATOM 2240 O O . GLU A 1 285 ? -1.893 -28.632 4.243 1.00 38.84 285 GLU A O 1
ATOM 2245 N N . LEU A 1 286 ? -1.367 -26.479 4.556 1.00 37.53 286 LEU A N 1
ATOM 2246 C CA . LEU A 1 286 ? -2.311 -25.984 3.538 1.00 37.53 286 LEU A CA 1
ATOM 2247 C C . LEU A 1 286 ? -1.730 -25.895 2.119 1.00 37.53 286 LEU A C 1
ATOM 2249 O O . LEU A 1 286 ? -2.490 -25.926 1.153 1.00 37.53 286 LEU A O 1
ATOM 2253 N N . HIS A 1 287 ? -0.404 -25.858 1.966 1.00 36.84 287 HIS A N 1
ATOM 2254 C CA . HIS A 1 287 ? 0.253 -25.855 0.656 1.00 36.84 287 HIS A CA 1
ATOM 2255 C C . HIS A 1 287 ? 1.582 -26.622 0.696 1.00 36.84 287 HIS A C 1
ATOM 2257 O O . HIS A 1 287 ? 2.641 -26.006 0.829 1.00 36.84 287 HIS A O 1
ATOM 2263 N N . PRO A 1 288 ? 1.580 -27.959 0.539 1.00 34.31 288 PRO A N 1
ATOM 2264 C CA . PRO A 1 288 ? 2.819 -28.682 0.310 1.00 34.31 288 PRO A CA 1
ATOM 2265 C C . PRO A 1 288 ? 3.377 -28.263 -1.055 1.00 34.31 288 PRO A C 1
ATOM 2267 O O . PRO A 1 288 ? 2.900 -28.706 -2.103 1.00 34.31 288 PRO A O 1
ATOM 2270 N N . PHE A 1 289 ? 4.395 -27.402 -1.046 1.00 32.00 289 PHE A N 1
ATOM 2271 C CA . PHE A 1 289 ? 5.281 -27.208 -2.188 1.00 32.00 289 PHE A CA 1
ATOM 2272 C C . PHE A 1 289 ? 5.889 -28.573 -2.533 1.00 32.00 289 PHE A C 1
ATOM 2274 O O . PHE A 1 289 ? 6.829 -29.041 -1.893 1.00 32.00 289 PHE A O 1
ATOM 2281 N N . ARG A 1 290 ? 5.330 -29.249 -3.541 1.00 38.28 290 ARG A N 1
ATOM 2282 C CA . ARG A 1 290 ? 6.005 -30.368 -4.196 1.00 38.28 290 ARG A CA 1
ATOM 2283 C C . ARG A 1 290 ? 7.131 -29.776 -5.028 1.00 38.28 290 ARG A C 1
ATOM 2285 O O . ARG A 1 290 ? 6.912 -29.373 -6.167 1.00 38.28 290 ARG A O 1
ATOM 2292 N N . GLY A 1 291 ? 8.321 -29.716 -4.440 1.00 33.88 291 GLY A N 1
ATOM 2293 C CA . GLY A 1 291 ? 9.553 -29.635 -5.209 1.00 33.88 291 GLY A CA 1
ATOM 2294 C C . GLY A 1 291 ? 9.600 -30.840 -6.142 1.00 33.88 291 GLY A C 1
ATOM 2295 O O . GLY A 1 291 ? 9.748 -31.973 -5.690 1.00 33.88 291 GLY A O 1
ATOM 2296 N N . GLY A 1 292 ? 9.365 -30.599 -7.428 1.00 32.91 292 GLY A N 1
ATOM 2297 C CA . GLY A 1 292 ? 9.736 -31.536 -8.472 1.00 32.91 292 GLY A CA 1
ATOM 2298 C C . GLY A 1 292 ? 11.243 -31.451 -8.632 1.00 32.91 292 GLY A C 1
ATOM 2299 O O . GLY A 1 292 ? 11.759 -30.396 -8.990 1.00 32.91 292 GLY A O 1
ATOM 2300 N N . GLU A 1 293 ? 11.928 -32.542 -8.317 1.00 40.00 293 GLU A N 1
ATOM 2301 C CA . GLU A 1 293 ? 13.291 -32.767 -8.774 1.00 40.00 293 GLU A CA 1
ATOM 2302 C C . GLU A 1 293 ? 13.280 -32.833 -10.308 1.00 40.00 293 GLU A C 1
ATOM 2304 O O . GLU A 1 293 ? 12.493 -33.573 -10.908 1.00 40.00 293 GLU A O 1
ATOM 2309 N N . SER A 1 294 ? 14.154 -32.045 -10.924 1.00 40.44 294 SER A N 1
ATOM 2310 C CA . SER A 1 294 ? 14.641 -32.216 -12.292 1.00 40.44 294 SER A CA 1
ATOM 2311 C C . SER A 1 294 ? 16.138 -31.984 -12.284 1.00 40.44 294 SER A C 1
ATOM 2313 O O . SER A 1 294 ? 16.519 -30.929 -11.723 1.00 40.44 294 SER A O 1
#

Radius of gyration: 23.15 Å; chains: 1; bounding box: 54×80×50 Å

pLDDT: mean 72.04, std 19.63, range [31.75, 97.5]

InterPro domains:
  IPR001214 SET domain [PF00856] (172-254)
  IPR001214 SET domain [PS50280] (45-254)
  IPR040415 SET domain-containing protein 9 [PTHR33524] (125-270)
  IPR046341 SET domain superfamily [G3DSA:2.170.270.10] (25-271)
  IPR046341 SET domain superfamily [SSF82199] (42-255)

Organism: Trieres chinensis (NCBI:txid1514140)

Foldseek 3Di:
DDDDDDPDDDPDPPPVVVVVVVVVVVLVVVLLVLVQLLFFQPHDQQWDWDCDPPHDIFIFGADPPPPPVLWDFFSHFHAWAFAEWAAADPPPQDPPFWDFDPDDDPVCLVVCLQWAADPNGTTGRCSDPLLVVLCVQGVRNCVSRHAADDPVDDAFKDKDKDFPCVSDDPPPDDCPVPCPVVVVRGTADRYDYDLVAHGWTQRPVVRDTRGDGPDPPPNDPPPPRPDDPRGDMIMTIGGNGMGGGGDTHHDNSPDDDPPHDPVCNNVPVVVVVVVVPDDPPPPCVPDPPPPDDD